Protein AF-A0A9J5Y2V6-F1 (afdb_monomer)

Radius of gyration: 32.66 Å; Cα contacts (8 Å, |Δi|>4): 259; chains: 1; bounding box: 74×50×95 Å

Nearest PDB structures (foldseek):
  5ksd-assembly1_A  TM=7.104E-01  e=1.485E-22  Arabidopsis thaliana
  7nxf-assembly1_A  TM=8.280E-01  e=4.902E-08  Neurospora crassa
  7vh5-assembly1_A  TM=6.675E-01  e=1.912E-07  Saccharomyces cerevisiae S288C
  7vh6-assembly1_A  TM=5.777E-01  e=7.870E-08  Saccharomyces cerevisiae S288C
  7m5v-assembly1_A  TM=6.634E-01  e=4.230E-02  Homo sapiens

InterPro domains:
  IPR004014 Cation-transporting P-type ATPase, N-terminal [PF00690] (19-82)
  IPR004014 Cation-transporting P-type ATPase, N-terminal [SM00831] (16-88)
  IPR023214 HAD superfamily [G3DSA:3.40.50.1000] (230-309)
  IPR023298 P-type ATPase, transmembrane domain superfamily [SSF81665] (15-174)
  IPR023299 P-type ATPase, cytoplasmic domain N [G3DSA:3.40.1110.10] (167-229)
  IPR023299 P-type ATPase, cytoplasmic domain N [SSF81660] (169-235)
  IPR036412 HAD-like superfamily [SSF56784] (221-274)

Secondary structure (DSSP, 8-state):
------HHHHHTT-S--SSS-HHHHHHHTT-BTTB--HHHHHHHHHHH--SS-------HHHHHHHHTTSHHHHHHHHHHHHHHHHHHTTTSPP-HHHHHHHHHHHHHHHHHHHHHHHHHHHHHHHHHHHHSPP-SSS------S---TTSHHHHHHHHHHHS----HHHHHHHHTT--THHHHHHHHHHHHHHHTT-EEEEEEE---TT--SSSPPPPPEEEEEEEE--PPPTTHHHHHHHHHHTT----EEESS-HHHHHHHHHHHT--S-EEEHHHHTTSS--TTTTTS-HHHHHHH-SEEES--TTGGG--

Mean predicted aligned error: 16.71 Å

Organism: Solanum commersonii (NCBI:txid4109)

Structure (mmCIF, N/CA/C/O backbone):
data_AF-A0A9J5Y2V6-F1
#
_entry.id   AF-A0A9J5Y2V6-F1
#
loop_
_atom_site.group_PDB
_atom_site.id
_atom_site.type_symbol
_atom_site.label_atom_id
_atom_site.label_alt_id
_atom_site.label_comp_id
_atom_site.label_asym_id
_atom_site.label_entity_id
_atom_site.label_seq_id
_atom_site.pdbx_PDB_ins_code
_atom_site.Cartn_x
_atom_site.Cartn_y
_atom_site.Cartn_z
_atom_site.occupancy
_atom_site.B_iso_or_equiv
_atom_site.auth_seq_id
_atom_site.auth_comp_id
_atom_site.auth_asym_id
_atom_site.auth_atom_id
_atom_site.pdbx_PDB_model_num
ATOM 1 N N . MET A 1 1 ? 38.854 0.031 36.815 1.00 32.25 1 MET A N 1
ATOM 2 C CA . MET A 1 1 ? 39.341 1.168 36.008 1.00 32.25 1 MET A CA 1
ATOM 3 C C . MET A 1 1 ? 38.874 0.931 34.586 1.00 32.25 1 MET A C 1
ATOM 5 O O . MET A 1 1 ? 39.449 0.087 33.917 1.00 32.25 1 MET A O 1
ATOM 9 N N . ALA A 1 2 ? 37.769 1.560 34.182 1.00 37.28 2 ALA A N 1
ATOM 10 C CA . ALA A 1 2 ? 37.260 1.446 32.820 1.00 37.28 2 ALA A CA 1
ATOM 11 C C . ALA A 1 2 ? 38.164 2.284 31.909 1.00 37.28 2 ALA A C 1
ATOM 13 O O . ALA A 1 2 ? 38.271 3.497 32.088 1.00 37.28 2 ALA A O 1
ATOM 14 N N . SER A 1 3 ? 38.877 1.626 31.001 1.00 45.19 3 SER A N 1
ATOM 15 C CA . SER A 1 3 ? 39.644 2.278 29.944 1.00 45.19 3 SER A CA 1
ATOM 16 C C . SER A 1 3 ? 38.711 3.184 29.145 1.00 45.19 3 SER A C 1
ATOM 18 O O . SER A 1 3 ? 37.704 2.726 28.609 1.00 45.19 3 SER A O 1
ATOM 20 N N . THR A 1 4 ? 39.023 4.475 29.081 1.00 48.88 4 THR A N 1
ATOM 21 C CA . THR A 1 4 ? 38.331 5.442 28.225 1.00 48.88 4 THR A CA 1
ATOM 22 C C . THR A 1 4 ? 38.554 5.067 26.762 1.00 48.88 4 THR A C 1
ATOM 24 O O . THR A 1 4 ? 39.552 5.470 26.171 1.00 48.88 4 THR A O 1
ATOM 27 N N . LEU A 1 5 ? 37.640 4.275 26.203 1.00 59.12 5 LEU A N 1
ATOM 28 C CA . LEU A 1 5 ? 37.637 3.858 24.800 1.00 59.12 5 LEU A CA 1
ATOM 29 C C . LEU A 1 5 ? 37.492 5.078 23.874 1.00 59.12 5 LEU A C 1
ATOM 31 O O . LEU A 1 5 ? 36.827 6.078 24.213 1.00 59.12 5 LEU A O 1
ATOM 35 N N . SER A 1 6 ? 38.171 5.028 22.729 1.00 64.81 6 SER A N 1
ATOM 36 C CA . SER A 1 6 ? 38.164 6.095 21.731 1.00 64.81 6 SER A CA 1
ATOM 37 C C . SER A 1 6 ? 37.030 5.876 20.720 1.00 64.81 6 SER A C 1
ATOM 39 O O . SER A 1 6 ? 36.585 4.755 20.492 1.00 64.81 6 SER A O 1
ATOM 41 N N . LEU A 1 7 ? 36.531 6.955 20.106 1.00 64.19 7 LEU A N 1
ATOM 42 C CA . LEU A 1 7 ? 35.497 6.858 19.062 1.00 64.19 7 LEU A CA 1
ATOM 43 C C . LEU A 1 7 ? 36.017 6.142 17.797 1.00 64.19 7 LEU A C 1
ATOM 45 O O . LEU A 1 7 ? 35.228 5.662 16.990 1.00 64.19 7 LEU A O 1
ATOM 49 N N . GLU A 1 8 ? 37.336 6.039 17.646 1.00 62.91 8 GLU A N 1
ATOM 50 C CA . GLU A 1 8 ? 38.013 5.330 16.557 1.00 62.91 8 GLU A CA 1
ATOM 51 C C . GLU A 1 8 ? 37.951 3.805 16.745 1.00 62.91 8 GLU A C 1
ATOM 53 O O . GLU A 1 8 ? 37.800 3.077 15.765 1.00 62.91 8 GLU A O 1
ATOM 58 N N . ASP A 1 9 ? 37.954 3.320 17.992 1.00 63.94 9 ASP A N 1
ATOM 59 C CA . ASP A 1 9 ? 37.790 1.892 18.310 1.00 63.94 9 ASP A CA 1
ATOM 60 C C . ASP A 1 9 ? 36.373 1.396 17.962 1.00 63.94 9 ASP A C 1
ATOM 62 O O . ASP A 1 9 ? 36.195 0.271 17.495 1.00 63.94 9 ASP A O 1
ATOM 66 N N . ILE A 1 10 ? 35.367 2.271 18.109 1.00 62.56 10 ILE A N 1
ATOM 67 C CA . ILE A 1 10 ? 33.969 2.005 17.724 1.00 62.56 10 ILE A CA 1
ATOM 68 C C . ILE A 1 10 ? 33.825 1.918 16.198 1.00 62.56 10 ILE A C 1
ATOM 70 O O . ILE A 1 10 ? 33.088 1.073 15.696 1.00 62.56 10 ILE A O 1
ATOM 74 N N . LYS A 1 11 ? 34.547 2.757 15.442 1.00 59.56 11 LYS A N 1
ATOM 75 C CA . LYS A 1 11 ? 34.533 2.730 13.969 1.00 59.56 11 LYS A CA 1
ATOM 76 C C . LYS A 1 11 ? 35.070 1.414 13.400 1.00 59.56 11 LYS A C 1
ATOM 78 O O . LYS A 1 11 ? 34.621 0.989 12.343 1.00 59.56 11 LYS A O 1
ATOM 83 N N . ASN A 1 12 ? 36.011 0.778 14.092 1.00 62.75 12 ASN A N 1
ATOM 84 C CA . ASN A 1 12 ? 36.618 -0.482 13.666 1.00 62.75 12 ASN A CA 1
ATOM 85 C C . ASN A 1 12 ? 35.817 -1.724 14.108 1.00 62.75 12 ASN A C 1
ATOM 87 O O . ASN A 1 12 ? 36.370 -2.822 14.104 1.00 62.75 12 ASN A O 1
ATOM 91 N N . GLU A 1 13 ? 34.550 -1.550 14.512 1.00 59.91 13 GLU A N 1
ATOM 92 C CA . GLU A 1 13 ? 33.606 -2.621 14.883 1.00 59.91 13 GLU A CA 1
ATOM 93 C C . GLU A 1 13 ? 34.116 -3.572 15.985 1.00 59.91 13 GLU A C 1
ATOM 95 O O . GLU A 1 13 ? 33.637 -4.692 16.135 1.00 59.91 13 GLU A O 1
ATOM 100 N N . GLN A 1 14 ? 35.075 -3.138 16.811 1.00 59.44 14 GLN A N 1
ATOM 101 C CA . GLN A 1 14 ? 35.633 -3.968 17.888 1.00 59.44 14 GLN A CA 1
ATOM 102 C C . GLN A 1 14 ? 34.696 -4.115 19.101 1.00 59.44 14 GLN A C 1
ATOM 104 O O . GLN A 1 14 ? 35.052 -4.778 20.075 1.00 59.44 14 GLN A O 1
ATOM 109 N N . ILE A 1 15 ? 33.515 -3.491 19.064 1.00 61.34 15 ILE A N 1
ATOM 110 C CA . ILE A 1 15 ? 32.565 -3.430 20.174 1.00 61.34 15 ILE A CA 1
ATOM 111 C C . ILE A 1 15 ? 31.187 -3.862 19.680 1.00 61.34 15 ILE A C 1
ATOM 113 O O . ILE A 1 15 ? 30.611 -3.238 18.791 1.00 61.34 15 ILE A O 1
ATOM 117 N N . ASP A 1 16 ? 30.649 -4.903 20.312 1.00 63.69 16 ASP A N 1
ATOM 118 C CA . ASP A 1 16 ? 29.272 -5.342 20.118 1.00 63.69 16 ASP A CA 1
ATOM 119 C C . ASP A 1 16 ? 28.322 -4.469 20.957 1.00 63.69 16 ASP A C 1
ATOM 121 O O . ASP A 1 16 ? 28.185 -4.644 22.169 1.00 63.69 16 ASP A O 1
ATOM 125 N N . LEU A 1 17 ? 27.694 -3.492 20.301 1.00 64.19 17 LEU A N 1
ATOM 126 C CA . LEU A 1 17 ? 26.704 -2.594 20.903 1.00 64.19 17 LEU A CA 1
ATOM 127 C C . LEU A 1 17 ? 25.296 -3.217 20.965 1.00 64.19 17 LEU A C 1
ATOM 129 O O . LEU A 1 17 ? 24.394 -2.609 21.540 1.00 64.19 17 LEU A O 1
ATOM 133 N N . GLU A 1 18 ? 25.085 -4.395 20.369 1.00 61.88 18 GLU A N 1
ATOM 134 C CA . GLU A 1 18 ? 23.763 -5.014 20.197 1.00 61.88 18 GLU A CA 1
ATOM 135 C C . GLU A 1 18 ? 23.243 -5.652 21.493 1.00 61.88 18 GLU A C 1
ATOM 137 O O . GLU A 1 18 ? 22.038 -5.671 21.746 1.00 61.88 18 GLU A O 1
ATOM 142 N N . ASN A 1 19 ? 24.152 -6.142 22.338 1.00 67.81 19 ASN A N 1
ATOM 143 C CA . ASN A 1 19 ? 23.820 -6.955 23.511 1.00 67.81 19 ASN A CA 1
ATOM 144 C C . ASN A 1 19 ? 24.065 -6.253 24.860 1.00 67.81 19 ASN A C 1
ATOM 146 O O . ASN A 1 19 ? 23.991 -6.898 25.908 1.00 67.81 19 ASN A O 1
ATOM 150 N N . ILE A 1 20 ? 24.351 -4.947 24.857 1.00 72.94 20 ILE A N 1
ATOM 151 C CA . ILE A 1 20 ? 24.620 -4.167 26.075 1.00 72.94 20 ILE A CA 1
ATOM 152 C C . ILE A 1 20 ? 23.408 -3.314 26.493 1.00 72.94 20 ILE A C 1
ATOM 154 O O . ILE A 1 20 ? 22.651 -2.842 25.641 1.00 72.94 20 ILE A O 1
ATOM 158 N N . PRO A 1 21 ? 23.191 -3.093 27.803 1.00 73.06 21 PRO A N 1
ATOM 159 C CA . PRO A 1 21 ? 22.104 -2.246 28.285 1.00 73.06 21 PRO A CA 1
ATOM 160 C C . PRO A 1 21 ? 22.267 -0.796 27.807 1.00 73.06 21 PRO A C 1
ATOM 162 O O . PRO A 1 21 ? 23.377 -0.277 27.680 1.00 73.06 21 PRO A O 1
ATOM 165 N N . VAL A 1 22 ? 21.139 -0.121 27.570 1.00 69.31 22 VAL A N 1
ATOM 166 C CA . VAL A 1 22 ? 21.072 1.219 26.956 1.00 69.31 22 VAL A CA 1
ATOM 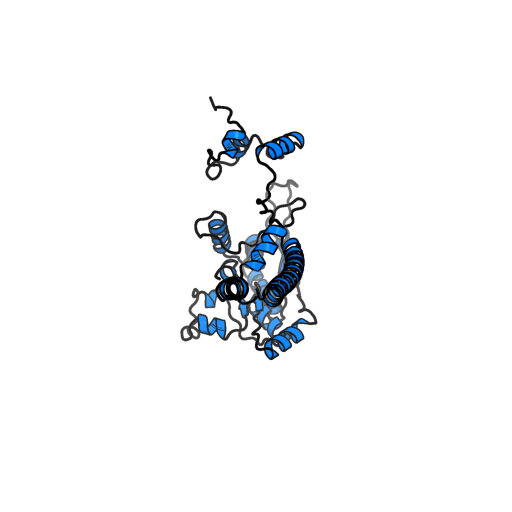167 C C . VAL A 1 22 ? 21.912 2.250 27.724 1.00 69.31 22 VAL A C 1
ATOM 169 O O . VAL A 1 22 ? 22.560 3.110 27.127 1.00 69.31 22 VAL A O 1
ATOM 172 N N . GLU A 1 23 ? 21.961 2.152 29.049 1.00 72.12 23 GLU A N 1
ATOM 173 C CA . GLU A 1 23 ? 22.792 2.999 29.906 1.00 72.12 23 GLU A CA 1
ATOM 174 C C . GLU A 1 23 ? 24.296 2.859 29.613 1.00 72.12 23 GLU A C 1
ATOM 176 O O . GLU A 1 23 ? 25.020 3.856 29.647 1.00 72.12 23 GLU A O 1
ATOM 181 N N . GLU A 1 24 ? 24.770 1.654 29.289 1.00 70.06 24 GLU A N 1
ATOM 182 C CA . GLU A 1 24 ? 26.164 1.405 28.904 1.00 70.06 24 GLU A CA 1
ATOM 183 C C . GLU A 1 24 ? 26.447 1.888 27.480 1.00 70.06 24 GLU A C 1
ATOM 185 O O . GLU A 1 24 ? 27.518 2.446 27.230 1.00 70.06 24 GLU A O 1
ATOM 190 N N . VAL A 1 25 ? 25.468 1.788 26.572 1.00 68.50 25 VAL A N 1
ATOM 191 C CA . VAL A 1 25 ? 25.549 2.374 25.222 1.00 68.50 25 VAL A CA 1
ATOM 192 C C . VAL A 1 25 ? 25.792 3.882 25.308 1.00 68.50 25 VAL A C 1
ATOM 194 O O . VAL A 1 25 ? 26.688 4.400 24.642 1.00 68.50 25 VAL A O 1
ATOM 197 N N . PHE A 1 26 ? 25.054 4.593 26.170 1.00 67.88 26 PHE A N 1
ATOM 198 C CA . PHE A 1 26 ? 25.240 6.034 26.383 1.00 67.88 26 PHE A CA 1
ATOM 199 C C . PHE A 1 26 ? 26.649 6.376 26.891 1.00 67.88 26 PHE A C 1
ATOM 201 O O . PHE A 1 26 ? 27.247 7.367 26.458 1.00 67.88 26 PHE A O 1
ATOM 208 N N . GLN A 1 27 ? 27.214 5.542 27.769 1.00 71.38 27 GLN A N 1
ATOM 209 C CA . GLN A 1 27 ? 28.575 5.729 28.278 1.00 71.38 27 GLN A CA 1
ATOM 210 C C . GLN A 1 27 ? 29.637 5.471 27.202 1.00 71.38 27 GLN A C 1
ATOM 212 O O . GLN A 1 27 ? 30.568 6.268 27.061 1.00 71.38 27 GLN A O 1
ATOM 217 N N . GLN A 1 28 ? 29.491 4.402 26.417 1.00 68.38 28 GLN A N 1
ATOM 218 C CA . GLN A 1 28 ? 30.438 4.038 25.359 1.00 68.38 28 GLN A CA 1
ATOM 219 C C . GLN A 1 28 ? 30.391 5.022 24.181 1.00 68.38 28 GLN A C 1
ATOM 221 O O . GLN A 1 28 ? 31.433 5.493 23.723 1.00 68.38 28 GLN A O 1
ATOM 226 N N . LEU A 1 29 ? 29.190 5.421 23.749 1.00 67.69 29 LEU A N 1
ATOM 227 C CA . LEU A 1 29 ? 28.977 6.422 22.698 1.00 67.69 29 LEU A CA 1
ATOM 228 C C . LEU A 1 29 ? 29.161 7.866 23.187 1.00 67.69 29 LEU A C 1
ATOM 230 O O . LEU A 1 29 ? 29.005 8.801 22.392 1.00 67.69 29 LEU A O 1
ATOM 234 N N . LYS A 1 30 ? 29.478 8.070 24.474 1.00 69.00 30 LYS A N 1
ATOM 235 C CA . LYS A 1 30 ? 29.653 9.383 25.116 1.00 69.00 30 LYS A CA 1
ATOM 236 C C . LYS A 1 30 ? 28.510 10.343 24.760 1.00 69.00 30 LYS A C 1
ATOM 238 O O . LYS A 1 30 ? 28.756 11.473 24.338 1.00 69.00 30 LYS A O 1
ATOM 243 N N . CYS A 1 31 ? 27.269 9.871 24.835 1.00 67.56 31 CYS A N 1
ATOM 244 C CA . CYS A 1 31 ? 26.073 10.664 24.553 1.00 67.56 31 CYS A CA 1
ATOM 245 C C . CYS A 1 31 ? 25.159 10.733 25.781 1.00 67.56 31 CYS A C 1
ATOM 247 O O . CYS A 1 31 ? 25.198 9.870 26.656 1.00 67.56 31 CYS A O 1
ATOM 249 N N . SER A 1 32 ? 24.358 11.793 25.872 1.00 71.06 32 SER A N 1
ATOM 250 C CA . SER A 1 32 ? 23.326 11.943 26.900 1.00 71.06 32 SER A CA 1
ATOM 251 C C . SER A 1 32 ? 21.944 11.624 26.325 1.00 71.06 32 SER A C 1
ATOM 253 O O . SER A 1 32 ? 21.761 11.570 25.107 1.00 71.06 32 SER A O 1
ATOM 255 N N . LYS A 1 33 ? 20.950 11.456 27.208 1.00 65.88 33 LYS A N 1
ATOM 256 C CA . LYS A 1 33 ? 19.544 11.244 26.818 1.00 65.88 33 LYS A CA 1
ATOM 257 C C . LYS A 1 33 ? 18.955 12.422 26.023 1.00 65.88 33 LYS A C 1
ATOM 259 O O . LYS A 1 33 ? 18.041 12.213 25.238 1.00 65.88 33 LYS A O 1
ATOM 264 N N . ASP A 1 34 ? 19.521 13.621 26.172 1.00 69.31 34 ASP A N 1
ATOM 265 C CA . ASP A 1 34 ? 19.115 14.838 25.450 1.00 69.31 34 ASP A CA 1
ATOM 266 C C . ASP A 1 34 ? 19.786 14.985 24.068 1.00 69.31 34 ASP A C 1
ATOM 268 O O . ASP A 1 34 ? 19.551 15.962 23.355 1.00 69.31 34 ASP A O 1
ATOM 272 N N . GLY A 1 35 ? 20.622 14.018 23.671 1.00 69.06 35 GLY A N 1
ATOM 273 C CA . GLY A 1 35 ? 21.290 13.986 22.372 1.00 69.06 35 GLY A CA 1
ATOM 274 C C . GLY A 1 35 ? 22.680 14.632 22.354 1.00 69.06 35 GLY A C 1
ATOM 275 O O . GLY A 1 35 ? 23.315 14.869 23.380 1.00 69.06 35 GLY A O 1
ATOM 276 N N . LEU A 1 36 ? 23.202 14.863 21.146 1.00 72.25 36 LEU A N 1
ATOM 277 C CA . LEU A 1 36 ? 24.541 15.414 20.928 1.00 72.25 36 LEU A CA 1
ATOM 278 C C . LEU A 1 36 ? 24.500 16.930 20.749 1.00 72.25 36 LEU A C 1
ATOM 280 O O . LEU A 1 36 ? 23.598 17.477 20.118 1.00 72.25 36 LEU A O 1
ATOM 284 N N . SER A 1 37 ? 25.537 17.613 21.234 1.00 78.12 37 SER A N 1
ATOM 285 C CA . SER A 1 37 ? 25.751 19.017 20.883 1.00 78.12 37 SER A CA 1
ATOM 286 C C . SER A 1 37 ? 26.136 19.157 19.405 1.00 78.12 37 SER A C 1
ATOM 288 O O . SER A 1 37 ? 26.763 18.267 18.832 1.00 78.12 37 SER A O 1
ATOM 290 N N . SER A 1 38 ? 25.819 20.303 18.796 1.00 73.56 38 SER A N 1
ATOM 291 C CA . SER A 1 38 ? 26.154 20.588 17.388 1.00 73.56 38 SER A CA 1
ATOM 292 C C . SER A 1 38 ? 27.657 20.429 17.088 1.00 73.56 38 SER A C 1
ATOM 294 O O . SER A 1 38 ? 28.040 19.842 16.079 1.00 73.56 38 SER A O 1
ATOM 296 N N . ALA A 1 39 ? 28.522 20.857 18.016 1.00 75.12 39 ALA A N 1
ATOM 297 C CA . ALA A 1 39 ? 29.974 20.729 17.877 1.00 75.12 39 ALA A CA 1
ATOM 298 C C . ALA A 1 39 ? 30.461 19.268 17.937 1.00 75.12 39 ALA A C 1
ATOM 300 O O . ALA A 1 39 ? 31.389 18.895 17.223 1.00 75.12 39 ALA A O 1
ATOM 301 N N . GLU A 1 40 ? 29.836 18.439 18.774 1.00 70.50 40 GLU A N 1
ATOM 302 C CA . GLU A 1 40 ? 30.150 17.011 18.884 1.00 70.50 40 GLU A CA 1
ATOM 303 C C . GLU A 1 40 ? 29.622 16.227 17.675 1.00 70.50 40 GLU A C 1
ATOM 305 O O . GLU A 1 40 ? 30.308 15.352 17.152 1.00 70.50 40 GLU A O 1
ATOM 310 N N . GLY A 1 41 ? 28.437 16.593 17.175 1.00 69.56 41 GLY A N 1
ATOM 311 C CA . GLY A 1 41 ? 27.887 16.052 15.935 1.00 69.56 41 GLY A CA 1
ATOM 312 C C . GLY A 1 41 ? 28.826 16.274 14.748 1.00 69.56 41 GLY A C 1
ATOM 313 O O . GLY A 1 41 ? 29.119 15.328 14.022 1.00 69.56 41 GLY A O 1
ATOM 314 N N . GLN A 1 42 ? 29.376 17.484 14.601 1.00 72.44 42 GLN A N 1
ATOM 315 C CA . GLN A 1 42 ? 30.310 17.801 13.516 1.00 72.44 42 GLN A CA 1
ATOM 316 C C . GLN A 1 42 ? 31.595 16.959 13.589 1.00 72.44 42 GLN A C 1
ATOM 318 O O . GLN A 1 42 ? 32.016 16.395 12.581 1.00 72.44 42 GLN A O 1
ATOM 323 N N . LYS A 1 43 ? 32.169 16.797 14.790 1.00 74.00 43 LYS A N 1
ATOM 324 C CA . LYS A 1 43 ? 33.352 15.945 15.005 1.00 74.00 43 LYS A CA 1
ATOM 325 C C . LYS A 1 43 ? 33.090 14.483 14.649 1.00 74.00 43 LYS A C 1
ATOM 327 O O . LYS A 1 43 ? 33.950 13.818 14.081 1.00 74.00 43 LYS A O 1
ATOM 332 N N . ARG A 1 44 ? 31.899 13.965 14.956 1.00 72.00 44 ARG A N 1
ATOM 333 C CA . ARG A 1 44 ? 31.536 12.581 14.613 1.00 72.00 44 ARG A CA 1
ATOM 334 C C . ARG A 1 44 ? 31.341 12.392 13.116 1.00 72.00 44 ARG A C 1
ATOM 336 O O . ARG A 1 44 ? 31.746 11.359 12.598 1.00 72.00 44 ARG A O 1
ATOM 343 N N . VAL A 1 45 ? 30.795 13.384 12.416 1.00 71.94 45 VAL A N 1
ATOM 344 C CA . VAL A 1 45 ? 30.695 13.345 10.948 1.00 71.94 45 VAL A CA 1
ATOM 345 C C . VAL A 1 45 ? 32.082 13.290 10.301 1.00 71.94 45 VAL A C 1
ATOM 347 O O . VAL A 1 45 ? 32.252 12.585 9.311 1.00 71.94 45 VAL A O 1
ATOM 350 N N . GLU A 1 46 ? 33.089 13.959 10.870 1.00 71.75 46 GLU A N 1
ATOM 351 C CA . GLU A 1 46 ? 34.477 13.869 10.388 1.00 71.75 46 GLU A CA 1
ATOM 352 C C . GLU A 1 46 ? 35.096 12.474 10.606 1.00 71.75 46 GLU A C 1
ATOM 354 O O . GLU A 1 46 ? 35.819 11.984 9.740 1.00 71.75 46 GLU A O 1
ATOM 359 N N . ILE A 1 47 ? 34.790 11.808 11.727 1.00 67.31 47 ILE A N 1
ATOM 360 C CA . ILE A 1 47 ? 35.354 10.490 12.079 1.00 67.31 47 ILE A CA 1
ATOM 361 C C . ILE A 1 47 ? 34.652 9.348 11.328 1.00 67.31 47 ILE A C 1
ATOM 363 O O . ILE A 1 47 ? 35.311 8.492 10.729 1.00 67.31 47 ILE A O 1
ATOM 367 N N . PHE A 1 48 ? 33.320 9.314 11.372 1.00 65.38 48 PHE A N 1
ATOM 368 C CA . PHE A 1 48 ? 32.503 8.214 10.849 1.00 65.38 48 PHE A CA 1
ATOM 369 C C . PHE A 1 48 ? 32.077 8.423 9.393 1.00 65.38 48 PHE A C 1
ATOM 371 O O . PHE A 1 48 ? 31.733 7.459 8.716 1.00 65.38 48 PHE A O 1
ATOM 378 N N . GLY A 1 49 ? 32.153 9.656 8.892 1.00 65.81 49 GLY A N 1
ATOM 379 C CA . GLY A 1 49 ? 31.621 10.020 7.586 1.00 65.81 49 GLY A CA 1
ATOM 380 C C . GLY A 1 49 ? 30.105 10.255 7.610 1.00 65.81 49 GLY A C 1
ATOM 381 O O . GLY A 1 49 ? 29.434 10.041 8.624 1.00 65.81 49 GLY A O 1
ATOM 382 N N . PRO A 1 50 ? 29.533 10.749 6.500 1.00 69.19 50 PRO A N 1
ATOM 383 C CA . PRO A 1 50 ? 28.091 10.903 6.371 1.00 69.19 50 PRO A CA 1
ATOM 384 C C . PRO A 1 50 ? 27.408 9.530 6.351 1.00 69.19 50 PRO A C 1
ATOM 386 O O . PRO A 1 50 ? 27.886 8.609 5.696 1.00 69.19 50 PRO A O 1
ATOM 389 N N . ASN A 1 51 ? 26.245 9.414 7.001 1.00 63.41 51 ASN A N 1
ATOM 390 C CA . ASN A 1 51 ? 25.414 8.206 6.964 1.00 63.41 51 ASN A CA 1
ATOM 391 C C . ASN A 1 51 ? 24.697 8.082 5.606 1.00 63.41 51 ASN A C 1
ATOM 393 O O . ASN A 1 51 ? 23.487 8.285 5.490 1.00 63.41 51 ASN A O 1
ATOM 397 N N . LYS A 1 52 ? 25.479 7.853 4.551 1.00 61.09 52 LYS A N 1
ATOM 398 C CA . LYS A 1 52 ? 25.018 7.650 3.181 1.00 61.09 52 LYS A CA 1
ATOM 399 C C . LYS A 1 52 ? 25.792 6.479 2.592 1.00 61.09 52 LYS A C 1
ATOM 401 O O . LYS A 1 52 ? 27.014 6.436 2.691 1.00 61.09 52 LYS A O 1
ATOM 406 N N . LEU A 1 53 ? 25.075 5.558 1.953 1.00 56.38 53 LEU A N 1
ATOM 407 C CA . LEU A 1 53 ? 25.693 4.481 1.186 1.00 56.38 53 LEU A CA 1
ATOM 408 C C . LEU A 1 53 ? 26.591 5.077 0.096 1.00 56.38 53 LEU A C 1
ATOM 410 O O . LEU A 1 53 ? 26.218 6.056 -0.557 1.00 56.38 53 LEU A O 1
ATOM 414 N N . GLU A 1 54 ? 27.772 4.492 -0.090 1.00 54.09 54 GLU A N 1
ATOM 415 C CA . GLU A 1 54 ? 28.696 4.915 -1.137 1.00 54.09 54 GLU A CA 1
ATOM 416 C C . GLU A 1 54 ? 28.039 4.748 -2.513 1.00 54.09 54 GLU A C 1
ATOM 418 O O . GLU A 1 54 ? 27.810 3.641 -3.001 1.00 54.09 54 GLU A O 1
ATOM 423 N N . GLU A 1 55 ? 27.722 5.868 -3.159 1.00 57.81 55 GLU A N 1
ATOM 424 C CA . GLU A 1 55 ? 27.271 5.869 -4.545 1.00 57.81 55 GLU A CA 1
ATOM 425 C C . GLU A 1 55 ? 28.484 5.623 -5.444 1.00 57.81 55 GLU A C 1
ATOM 427 O O . GLU A 1 55 ? 29.397 6.453 -5.522 1.00 57.81 55 GLU A O 1
ATOM 432 N N . LYS A 1 56 ? 28.496 4.486 -6.151 1.00 57.31 56 LYS A N 1
ATOM 433 C CA . LYS A 1 56 ? 29.471 4.247 -7.217 1.00 57.31 56 LYS A CA 1
ATOM 434 C C . LYS A 1 56 ? 29.282 5.325 -8.283 1.00 57.31 56 LYS A C 1
ATOM 436 O O . LYS A 1 56 ? 28.269 5.369 -8.976 1.00 57.31 56 LYS A O 1
ATOM 441 N N . LYS A 1 57 ? 30.248 6.237 -8.385 1.00 59.28 57 LYS A N 1
ATOM 442 C CA . LYS A 1 57 ? 30.273 7.237 -9.452 1.00 59.28 57 LYS A CA 1
ATOM 443 C C . LYS A 1 57 ? 30.675 6.549 -10.746 1.00 59.28 57 LYS A C 1
ATOM 445 O O . LYS A 1 57 ? 31.859 6.331 -10.994 1.00 59.28 57 LYS A O 1
ATOM 450 N N . ASP A 1 58 ? 29.690 6.239 -11.574 1.00 65.75 58 ASP A N 1
ATOM 451 C CA . ASP A 1 58 ? 29.956 5.717 -12.905 1.00 65.75 58 ASP A CA 1
ATOM 452 C C . ASP A 1 58 ? 30.439 6.841 -13.826 1.00 65.75 58 ASP A C 1
ATOM 454 O O . ASP A 1 58 ? 29.788 7.873 -14.020 1.00 65.75 58 ASP A O 1
ATOM 458 N N . ASN A 1 59 ? 31.611 6.640 -14.423 1.00 75.62 59 ASN A N 1
ATOM 459 C CA . ASN A 1 59 ? 32.152 7.563 -15.409 1.00 75.62 59 ASN A CA 1
ATOM 460 C C . ASN A 1 59 ? 31.385 7.413 -16.729 1.00 75.62 59 ASN A C 1
ATOM 462 O O . ASN A 1 59 ? 31.397 6.349 -17.347 1.00 75.62 59 ASN A O 1
ATOM 466 N N . LYS A 1 60 ? 30.775 8.504 -17.209 1.00 74.31 60 LYS A N 1
ATOM 467 C CA . LYS A 1 60 ? 29.947 8.515 -18.433 1.00 74.31 60 LYS A CA 1
ATOM 468 C C . LYS A 1 60 ? 30.674 7.985 -19.674 1.00 74.31 60 LYS A C 1
ATOM 470 O O . LYS A 1 60 ? 30.064 7.301 -20.485 1.00 74.31 60 LYS A O 1
ATOM 475 N N . LEU A 1 61 ? 31.974 8.258 -19.800 1.00 74.81 61 LEU A N 1
ATOM 476 C CA . LEU A 1 61 ? 32.795 7.746 -20.901 1.00 74.81 61 LEU A CA 1
ATOM 477 C C . LEU A 1 61 ? 33.006 6.228 -20.797 1.00 74.81 61 LEU A C 1
ATOM 479 O O . LEU A 1 61 ? 32.911 5.528 -21.793 1.00 74.81 61 LEU A O 1
ATOM 483 N N . LEU A 1 62 ? 33.231 5.705 -19.589 1.00 72.19 62 LEU A N 1
ATOM 484 C CA . LEU A 1 62 ? 33.393 4.265 -19.379 1.00 72.19 62 LEU A CA 1
ATOM 485 C C . LEU A 1 62 ? 32.088 3.519 -19.682 1.00 72.19 62 LEU A C 1
ATOM 487 O O . LEU A 1 62 ? 32.107 2.452 -20.286 1.00 72.19 62 LEU A O 1
ATOM 491 N N . LYS A 1 63 ? 30.955 4.136 -19.331 1.00 73.06 63 LYS A N 1
ATOM 492 C CA . LYS A 1 63 ? 29.625 3.656 -19.699 1.00 73.06 63 LYS A CA 1
ATOM 493 C C . LYS A 1 63 ? 29.436 3.652 -21.220 1.00 73.06 63 LYS A C 1
ATOM 495 O O . LYS A 1 63 ? 29.006 2.641 -21.757 1.00 73.06 63 LYS A O 1
ATOM 500 N N . PHE A 1 64 ? 29.843 4.727 -21.911 1.00 74.31 64 PHE A N 1
ATOM 501 C CA . PHE A 1 64 ? 29.853 4.816 -23.380 1.00 74.31 64 PHE A CA 1
ATOM 502 C C . PHE A 1 64 ? 30.659 3.682 -24.036 1.00 74.31 64 PHE A C 1
ATOM 504 O O . PHE A 1 64 ? 30.143 2.992 -24.910 1.00 74.31 64 PHE A O 1
ATOM 511 N N . LEU A 1 65 ? 31.892 3.439 -23.579 1.00 72.12 65 LEU A N 1
ATOM 512 C CA . LEU A 1 65 ? 32.714 2.328 -24.076 1.00 72.12 65 LEU A CA 1
ATOM 513 C C . LEU A 1 65 ? 32.123 0.951 -23.730 1.00 72.12 65 LEU A C 1
ATOM 515 O O . LEU A 1 65 ? 32.274 0.013 -24.507 1.00 72.12 65 LEU A O 1
ATOM 519 N N . GLY A 1 66 ? 31.400 0.829 -22.614 1.00 72.19 66 GLY A N 1
ATOM 520 C CA . GLY A 1 66 ? 30.657 -0.383 -22.265 1.00 72.19 66 GLY A CA 1
ATOM 521 C C . GLY A 1 66 ? 29.574 -0.753 -23.286 1.00 72.19 66 GLY A C 1
ATOM 522 O O . GLY A 1 66 ? 29.367 -1.936 -23.545 1.00 72.19 66 GLY A O 1
ATOM 523 N N . PHE A 1 67 ? 28.939 0.228 -23.941 1.00 68.62 67 PHE A N 1
ATOM 524 C CA . PHE A 1 67 ? 27.944 -0.031 -24.998 1.00 68.62 67 PHE A CA 1
ATOM 525 C C . PHE A 1 67 ? 28.536 -0.612 -26.277 1.00 68.62 67 PHE A C 1
ATOM 527 O O . PHE A 1 67 ? 27.849 -1.342 -26.998 1.00 68.62 67 PHE A O 1
ATOM 534 N N . MET A 1 68 ? 29.809 -0.320 -26.552 1.00 66.88 68 MET A N 1
ATOM 535 C CA . MET A 1 68 ? 30.528 -0.926 -27.674 1.00 66.88 68 MET A CA 1
ATOM 536 C C . MET A 1 68 ? 30.773 -2.423 -27.443 1.00 66.88 68 MET A C 1
ATOM 538 O O . MET A 1 68 ? 31.008 -3.163 -28.389 1.00 66.88 68 MET A O 1
ATOM 542 N N . TRP A 1 69 ? 30.635 -2.892 -26.201 1.00 70.19 69 TRP A N 1
ATOM 543 C CA . TRP A 1 69 ? 30.950 -4.253 -25.783 1.00 70.19 69 TRP A CA 1
ATOM 544 C C . TRP A 1 69 ? 29.741 -5.201 -25.758 1.00 70.19 69 TRP A C 1
ATOM 546 O O . TRP A 1 69 ? 29.715 -6.170 -24.999 1.00 70.19 69 TRP A O 1
ATOM 556 N N . ASN A 1 70 ? 28.714 -4.942 -26.571 1.00 77.00 70 ASN A N 1
ATOM 557 C CA . ASN A 1 70 ? 27.588 -5.866 -26.701 1.00 77.00 70 ASN A CA 1
ATOM 558 C C . ASN A 1 70 ? 27.920 -7.007 -27.704 1.00 77.00 70 ASN A C 1
ATOM 560 O O . ASN A 1 70 ? 28.681 -6.783 -28.651 1.00 77.00 70 ASN A O 1
ATOM 564 N N . PRO A 1 71 ? 27.364 -8.228 -27.545 1.00 79.56 71 PRO A N 1
ATOM 565 C CA . PRO A 1 71 ? 27.689 -9.366 -28.417 1.00 79.56 71 PRO A CA 1
ATOM 566 C C . PRO A 1 71 ? 27.424 -9.133 -29.913 1.00 79.56 71 PRO A C 1
ATOM 568 O O . PRO A 1 71 ? 28.055 -9.768 -30.753 1.00 79.56 71 PRO A O 1
ATOM 571 N N . LEU A 1 72 ? 26.515 -8.217 -30.263 1.00 76.56 72 LEU A N 1
ATOM 572 C CA . LEU A 1 72 ? 26.220 -7.854 -31.650 1.00 76.56 72 LEU A CA 1
ATOM 573 C C . LEU A 1 72 ? 27.292 -6.912 -32.234 1.00 76.56 72 LEU A C 1
ATOM 575 O O . LEU A 1 72 ? 27.716 -7.091 -33.374 1.00 76.56 72 LEU A O 1
ATOM 579 N N . SER A 1 73 ? 27.784 -5.957 -31.443 1.00 78.06 73 SER A N 1
ATOM 580 C CA . SER A 1 73 ? 28.898 -5.065 -31.776 1.00 78.06 73 SER A CA 1
ATOM 581 C C . SER A 1 73 ? 30.189 -5.855 -31.973 1.00 78.06 73 SER A C 1
ATOM 583 O O . SER A 1 73 ? 30.926 -5.562 -32.907 1.00 78.06 73 SER A O 1
ATOM 585 N N . TRP A 1 74 ? 30.408 -6.923 -31.199 1.00 82.50 74 TRP A N 1
ATOM 586 C CA . TRP A 1 74 ? 31.534 -7.847 -31.390 1.00 82.50 74 TRP A CA 1
ATOM 587 C C . TRP A 1 74 ? 31.548 -8.489 -32.784 1.00 82.50 74 TRP A C 1
ATOM 589 O O . TRP A 1 74 ? 32.600 -8.590 -33.412 1.00 82.50 74 TRP A O 1
ATOM 599 N N . VAL A 1 75 ? 30.385 -8.900 -33.302 1.00 82.69 75 VAL A N 1
ATOM 600 C CA . VAL A 1 75 ? 30.274 -9.473 -34.657 1.00 82.69 75 VAL A CA 1
ATOM 601 C C . VAL A 1 75 ? 30.639 -8.433 -35.720 1.00 82.69 75 VAL A C 1
ATOM 603 O O . VAL A 1 75 ? 31.360 -8.741 -36.669 1.00 82.69 75 VAL A O 1
ATOM 606 N N . MET A 1 76 ? 30.187 -7.192 -35.540 1.00 79.25 76 MET A N 1
ATOM 607 C CA . MET A 1 76 ? 30.463 -6.082 -36.456 1.00 79.25 76 MET A CA 1
ATOM 608 C C . MET A 1 76 ? 31.929 -5.627 -36.407 1.00 79.25 76 MET A C 1
ATOM 610 O O . MET A 1 76 ? 32.510 -5.297 -37.439 1.00 79.25 76 MET A O 1
ATOM 614 N N . GLU A 1 77 ? 32.555 -5.654 -35.235 1.00 79.62 77 GLU A N 1
ATOM 615 C CA . GLU A 1 77 ? 33.966 -5.309 -35.052 1.00 79.62 77 GLU A CA 1
ATOM 616 C C . GLU A 1 77 ? 34.890 -6.396 -35.623 1.00 79.62 77 GLU A C 1
ATOM 618 O O . GLU A 1 77 ? 35.851 -6.085 -36.328 1.00 79.62 77 GLU A O 1
ATOM 623 N N . CYS A 1 78 ? 34.528 -7.674 -35.466 1.00 83.31 78 CYS A N 1
ATOM 624 C CA . CYS A 1 78 ? 35.165 -8.778 -36.186 1.00 83.31 78 CYS A CA 1
ATOM 625 C C . CYS A 1 78 ? 35.050 -8.612 -37.709 1.00 83.31 78 CYS A C 1
ATOM 627 O O . CYS A 1 78 ? 36.037 -8.824 -38.412 1.00 83.31 78 CYS A O 1
ATOM 629 N N . ALA A 1 79 ? 33.891 -8.191 -38.229 1.00 80.50 79 ALA A N 1
ATOM 630 C CA . ALA A 1 79 ? 33.711 -7.923 -39.658 1.00 80.50 79 ALA A CA 1
ATOM 631 C C . ALA A 1 79 ? 34.593 -6.757 -40.148 1.00 80.50 79 ALA A C 1
ATOM 633 O O . ALA A 1 79 ? 35.213 -6.863 -41.208 1.00 80.50 79 ALA A O 1
ATOM 634 N N . ALA A 1 80 ? 34.719 -5.686 -39.356 1.00 78.25 80 ALA A N 1
ATOM 635 C CA . ALA A 1 80 ? 35.608 -4.560 -39.650 1.00 78.25 80 ALA A CA 1
ATOM 636 C C . ALA A 1 80 ? 37.090 -4.981 -39.684 1.00 78.25 80 ALA A C 1
ATOM 638 O O . ALA A 1 80 ? 37.825 -4.608 -40.599 1.00 78.25 80 ALA A O 1
ATOM 639 N N . ILE A 1 81 ? 37.528 -5.802 -38.723 1.00 80.12 81 ILE A N 1
ATOM 640 C CA . ILE A 1 81 ? 38.896 -6.344 -38.679 1.00 80.12 81 ILE A CA 1
ATOM 641 C C . ILE A 1 81 ? 39.137 -7.297 -39.857 1.00 80.12 81 ILE A C 1
ATOM 643 O O . ILE A 1 81 ? 40.184 -7.223 -40.504 1.00 80.12 81 ILE A O 1
ATOM 647 N N . MET A 1 82 ? 38.168 -8.161 -40.183 1.00 79.12 82 MET A N 1
ATOM 648 C CA . MET A 1 82 ? 38.250 -9.065 -41.334 1.00 79.12 82 MET A CA 1
ATOM 649 C C . MET A 1 82 ? 38.394 -8.307 -42.657 1.00 79.12 82 MET A C 1
ATOM 651 O O . MET A 1 82 ? 39.184 -8.741 -43.495 1.00 79.12 82 MET A O 1
ATOM 655 N N . ALA A 1 83 ? 37.705 -7.173 -42.828 1.00 73.75 83 ALA A N 1
ATOM 656 C CA . ALA A 1 83 ? 37.838 -6.326 -44.015 1.00 73.75 83 ALA A CA 1
ATOM 657 C C . ALA A 1 83 ? 39.284 -5.827 -44.205 1.00 73.75 83 ALA A C 1
ATOM 659 O O . ALA A 1 83 ? 39.824 -5.904 -45.306 1.00 73.75 83 ALA A O 1
ATOM 660 N N . ILE A 1 84 ? 39.965 -5.412 -43.130 1.00 72.50 84 ILE A N 1
ATOM 661 C CA . ILE A 1 84 ? 41.373 -4.977 -43.193 1.00 72.50 84 ILE A CA 1
ATOM 662 C C . ILE A 1 84 ? 42.323 -6.158 -43.449 1.00 72.50 84 ILE A C 1
ATOM 664 O O . ILE A 1 84 ? 43.226 -6.068 -44.286 1.00 72.50 84 ILE A O 1
ATOM 668 N N . VAL A 1 85 ? 42.154 -7.263 -42.715 1.00 74.81 85 VAL A N 1
ATOM 669 C CA . VAL A 1 85 ? 43.075 -8.414 -42.763 1.00 74.81 85 VAL A CA 1
ATOM 670 C C . VAL A 1 85 ? 43.024 -9.115 -44.122 1.00 74.81 85 VAL A C 1
ATOM 672 O O . VAL A 1 85 ? 44.072 -9.434 -44.684 1.00 74.81 85 VAL A O 1
ATOM 675 N N . LEU A 1 86 ? 41.826 -9.324 -44.677 1.00 69.56 86 LEU A N 1
ATOM 676 C CA . LEU A 1 86 ? 41.659 -9.958 -45.987 1.00 69.56 86 LEU A CA 1
ATOM 677 C C . LEU A 1 86 ? 42.123 -9.048 -47.129 1.00 69.56 86 LEU A C 1
ATOM 679 O O . LEU A 1 86 ? 42.690 -9.545 -48.104 1.00 69.56 86 LEU A O 1
ATOM 683 N N . ALA A 1 87 ? 41.956 -7.730 -46.998 1.00 63.91 87 ALA A N 1
ATOM 684 C CA . ALA A 1 87 ? 42.386 -6.797 -48.033 1.00 63.91 87 ALA A CA 1
ATOM 685 C C . ALA A 1 87 ? 43.920 -6.624 -48.084 1.00 63.91 87 ALA A C 1
ATOM 687 O O . ALA A 1 87 ? 44.482 -6.473 -49.167 1.00 63.91 87 ALA A O 1
ATOM 688 N N . ASN A 1 88 ? 44.628 -6.774 -46.956 1.00 60.50 88 ASN A N 1
ATOM 689 C CA . ASN A 1 88 ? 46.098 -6.730 -46.910 1.00 60.50 88 ASN A CA 1
ATOM 690 C C . ASN A 1 88 ? 46.799 -8.035 -47.358 1.00 60.50 88 ASN A C 1
ATOM 692 O O . ASN A 1 88 ? 48.013 -8.033 -47.560 1.00 60.50 88 ASN A O 1
ATOM 696 N N . GLY A 1 89 ? 46.075 -9.149 -47.522 1.00 59.97 89 GLY A N 1
ATOM 697 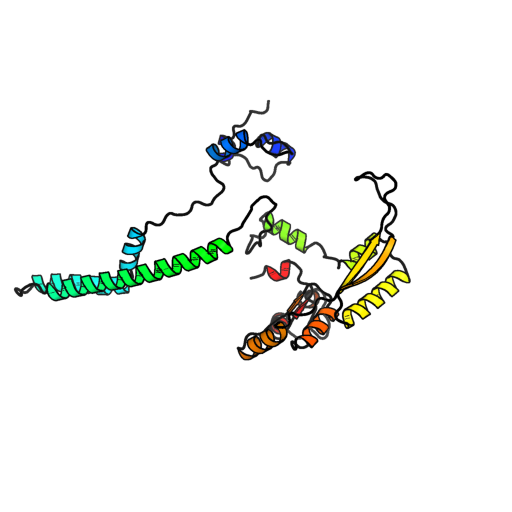C CA . GLY A 1 89 ? 46.659 -10.465 -47.835 1.00 59.97 89 GLY A CA 1
ATOM 698 C C . GLY A 1 89 ? 46.747 -10.831 -49.325 1.00 59.97 89 GLY A C 1
ATOM 699 O O . GLY A 1 89 ? 47.391 -11.822 -49.663 1.00 59.97 89 GLY A O 1
ATOM 700 N N . GLY A 1 90 ? 46.105 -10.070 -50.222 1.00 60.41 90 GLY A N 1
ATOM 701 C CA . GLY A 1 90 ? 45.847 -10.501 -51.608 1.00 60.41 90 GLY A CA 1
ATOM 702 C C . GLY A 1 90 ? 46.372 -9.599 -52.731 1.00 60.41 90 GLY A C 1
ATOM 703 O O . GLY A 1 90 ? 45.990 -9.806 -53.880 1.00 60.41 90 GLY A O 1
ATOM 704 N N . GLY A 1 91 ? 47.187 -8.579 -52.436 1.00 59.06 91 GLY A N 1
ATOM 705 C CA . GLY A 1 91 ? 47.695 -7.637 -53.451 1.00 59.06 91 GLY A CA 1
ATOM 706 C C . GLY A 1 91 ? 46.631 -6.711 -54.066 1.00 59.06 91 GLY A C 1
ATOM 707 O O . GLY A 1 91 ? 46.892 -6.064 -55.079 1.00 59.06 91 GLY A O 1
ATOM 708 N N . LYS A 1 92 ? 45.436 -6.644 -53.468 1.00 61.00 92 LYS A N 1
ATOM 709 C CA . LYS A 1 92 ? 44.387 -5.664 -53.784 1.00 61.00 92 LYS A CA 1
ATOM 710 C C . LYS A 1 92 ? 44.539 -4.438 -52.874 1.00 61.00 92 LYS A C 1
ATOM 712 O O . LYS A 1 92 ? 45.078 -4.576 -51.777 1.00 61.00 92 LYS A O 1
ATOM 717 N N . PRO A 1 93 ? 44.113 -3.238 -53.308 1.00 61.22 93 PRO A N 1
ATOM 718 C CA . PRO A 1 93 ? 44.098 -2.081 -52.425 1.00 61.22 93 PRO A CA 1
ATOM 719 C C . PRO A 1 93 ? 43.179 -2.362 -51.223 1.00 61.22 93 PRO A C 1
ATOM 721 O O . PRO A 1 93 ? 42.126 -2.966 -51.410 1.00 61.22 93 PRO A O 1
ATOM 724 N N . PRO A 1 94 ? 43.568 -1.954 -50.005 1.00 63.53 94 PRO A N 1
ATOM 725 C CA . PRO A 1 94 ? 42.745 -2.131 -48.817 1.00 63.53 94 PRO A CA 1
ATOM 726 C C . PRO A 1 94 ? 41.367 -1.476 -48.979 1.00 63.53 94 PRO A C 1
ATOM 728 O O . PRO A 1 94 ? 41.289 -0.306 -49.364 1.00 63.53 94 PRO A O 1
ATOM 731 N N . ASP A 1 95 ? 40.300 -2.207 -48.638 1.00 68.38 95 ASP A N 1
ATOM 732 C CA . ASP A 1 95 ? 38.905 -1.741 -48.650 1.00 68.38 95 ASP A CA 1
ATOM 733 C C . ASP A 1 95 ? 38.632 -0.786 -47.465 1.00 68.38 95 ASP A C 1
ATOM 735 O O . ASP A 1 95 ? 37.767 -0.997 -46.613 1.00 68.38 95 ASP A O 1
ATOM 739 N N . TRP A 1 96 ? 39.403 0.305 -47.395 1.00 74.06 96 TRP A N 1
ATOM 740 C CA . TRP A 1 96 ? 39.226 1.391 -46.429 1.00 74.06 96 TRP A CA 1
ATOM 741 C C . TRP A 1 96 ? 37.801 1.966 -46.393 1.00 74.06 96 TRP A C 1
ATOM 743 O O . TRP A 1 96 ? 37.358 2.299 -45.293 1.00 74.06 96 TRP A O 1
ATOM 753 N N . PRO A 1 97 ? 37.058 2.084 -47.517 1.00 80.62 97 PRO A N 1
ATOM 754 C CA . PRO A 1 97 ? 35.679 2.570 -47.480 1.00 80.62 97 PRO A CA 1
ATOM 755 C C . PRO A 1 97 ? 34.746 1.702 -46.624 1.00 80.62 97 PRO A C 1
ATOM 757 O O . PRO A 1 97 ? 33.939 2.253 -45.876 1.00 80.62 97 PRO A O 1
ATOM 760 N N . ASP A 1 98 ? 34.893 0.375 -46.670 1.00 77.88 98 ASP A N 1
ATOM 761 C CA . ASP A 1 98 ? 34.039 -0.556 -45.923 1.00 77.88 98 ASP A CA 1
ATOM 762 C C . ASP A 1 98 ? 34.380 -0.547 -44.430 1.00 77.88 98 ASP A C 1
ATOM 764 O O . ASP A 1 98 ? 33.487 -0.481 -43.584 1.00 77.88 98 ASP A O 1
ATOM 768 N N . PHE A 1 99 ? 35.673 -0.514 -44.093 1.00 81.25 99 PHE A N 1
ATOM 769 C CA . PHE A 1 99 ? 36.125 -0.357 -42.709 1.00 81.25 99 PHE A CA 1
ATOM 770 C C . PHE A 1 99 ? 35.609 0.950 -42.092 1.00 81.25 99 PHE A C 1
ATOM 772 O O . PHE A 1 99 ? 34.995 0.934 -41.024 1.00 81.25 99 PHE A O 1
ATOM 779 N N . VAL A 1 100 ? 35.795 2.075 -42.792 1.00 84.75 100 VAL A N 1
ATOM 780 C CA . VAL A 1 100 ? 35.312 3.387 -42.341 1.00 84.75 100 VAL A CA 1
ATOM 781 C C . VAL A 1 100 ? 33.787 3.386 -42.215 1.00 84.75 100 VAL A C 1
ATOM 783 O O . VAL A 1 100 ? 33.265 3.900 -41.226 1.00 84.75 100 VAL A O 1
ATOM 786 N N . GLY A 1 101 ? 33.069 2.763 -43.154 1.00 83.44 101 GLY A N 1
ATOM 787 C CA . GLY A 1 101 ? 31.614 2.614 -43.096 1.00 83.44 101 GLY A CA 1
ATOM 788 C C . GLY A 1 101 ? 31.136 1.859 -41.851 1.00 83.44 101 GLY A C 1
ATOM 789 O O . GLY A 1 101 ? 30.245 2.339 -41.146 1.00 83.44 101 GLY A O 1
ATOM 790 N N . ILE A 1 102 ? 31.762 0.722 -41.530 1.00 82.50 102 ILE A N 1
ATOM 791 C CA . ILE A 1 102 ? 31.420 -0.080 -40.344 1.00 82.50 102 ILE A CA 1
ATOM 792 C C . ILE A 1 102 ? 31.769 0.671 -39.052 1.00 82.50 102 ILE A C 1
ATOM 794 O O . ILE A 1 102 ? 30.962 0.694 -38.120 1.00 82.50 102 ILE A O 1
ATOM 798 N N . THR A 1 103 ? 32.925 1.339 -38.988 1.00 81.94 103 THR A N 1
ATOM 799 C CA . THR A 1 103 ? 33.307 2.145 -37.817 1.00 81.94 103 THR A CA 1
ATOM 800 C C . THR A 1 103 ? 32.327 3.296 -37.576 1.00 81.94 103 THR A C 1
ATOM 802 O O . THR A 1 103 ? 31.899 3.508 -36.442 1.00 81.94 103 THR A O 1
ATOM 805 N N 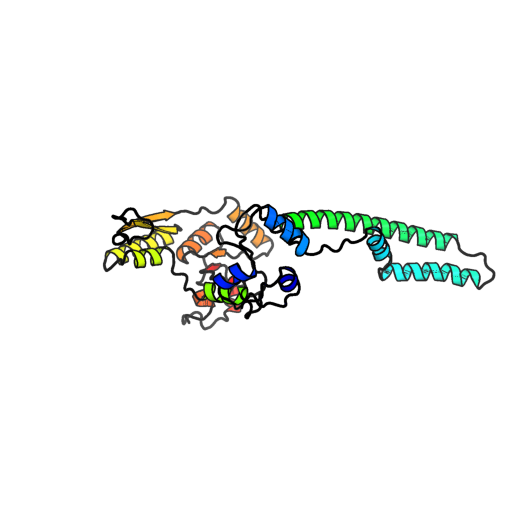. VAL A 1 104 ? 31.912 4.015 -38.625 1.00 87.12 104 VAL A N 1
ATOM 806 C CA . VAL A 1 104 ? 30.916 5.093 -38.505 1.00 87.12 104 VAL A CA 1
ATOM 807 C C . VAL A 1 104 ? 29.565 4.546 -38.035 1.00 87.12 104 VAL A C 1
ATOM 809 O O . VAL A 1 104 ? 28.947 5.136 -37.148 1.00 87.12 104 VAL A O 1
ATOM 812 N N . LEU A 1 105 ? 29.127 3.399 -38.559 1.00 83.69 105 LEU A N 1
ATOM 813 C CA . LEU A 1 105 ? 27.892 2.743 -38.126 1.00 83.69 105 LEU A CA 1
ATOM 814 C C . LEU A 1 105 ? 27.930 2.361 -36.636 1.00 83.69 105 LEU A C 1
ATOM 816 O O . LEU A 1 105 ? 26.958 2.605 -35.919 1.00 83.69 105 LEU A O 1
ATOM 820 N N . LEU A 1 106 ? 29.053 1.821 -36.151 1.00 81.56 106 LEU A N 1
ATOM 821 C CA . LEU A 1 106 ? 29.247 1.490 -34.734 1.00 81.56 106 LEU A CA 1
ATOM 822 C C . LEU A 1 106 ? 29.195 2.730 -33.836 1.00 81.56 106 LEU A C 1
ATOM 824 O O . LEU A 1 106 ? 28.560 2.697 -32.778 1.00 81.56 106 LEU A O 1
ATOM 828 N N . ILE A 1 107 ? 29.812 3.834 -34.266 1.00 84.75 107 ILE A N 1
ATOM 829 C CA . ILE A 1 107 ? 29.781 5.107 -33.534 1.00 84.75 107 ILE A CA 1
ATOM 830 C C . ILE A 1 107 ? 28.348 5.644 -33.452 1.00 84.75 107 ILE A C 1
ATOM 832 O O . ILE A 1 107 ? 27.910 6.049 -32.373 1.00 84.75 107 ILE A O 1
ATOM 836 N N . ILE A 1 108 ? 27.595 5.615 -34.556 1.00 87.31 108 ILE A N 1
ATOM 837 C CA . ILE A 1 108 ? 26.195 6.065 -34.584 1.00 87.31 108 ILE A CA 1
ATOM 838 C C . ILE A 1 108 ? 25.332 5.196 -33.661 1.00 87.31 108 ILE A C 1
ATOM 840 O O . ILE A 1 108 ? 24.619 5.739 -32.817 1.00 87.31 108 ILE A O 1
ATOM 844 N N . ASN A 1 109 ? 25.435 3.867 -33.762 1.00 82.50 109 ASN A N 1
ATOM 845 C CA . ASN A 1 109 ? 24.664 2.941 -32.928 1.00 82.50 109 ASN A CA 1
ATOM 846 C C . ASN A 1 109 ? 24.959 3.137 -31.428 1.00 82.50 109 ASN A C 1
ATOM 848 O O . ASN A 1 109 ? 24.046 3.217 -30.603 1.00 82.50 109 ASN A O 1
ATOM 852 N N . SER A 1 110 ? 26.239 3.302 -31.082 1.00 81.94 110 SER A N 1
ATOM 853 C CA . SER A 1 110 ? 26.675 3.557 -29.702 1.00 81.94 110 SER A CA 1
ATOM 854 C C . SER A 1 110 ? 26.186 4.911 -29.189 1.00 81.94 110 SER A C 1
ATOM 856 O O . SER A 1 110 ? 25.795 5.030 -28.031 1.00 81.94 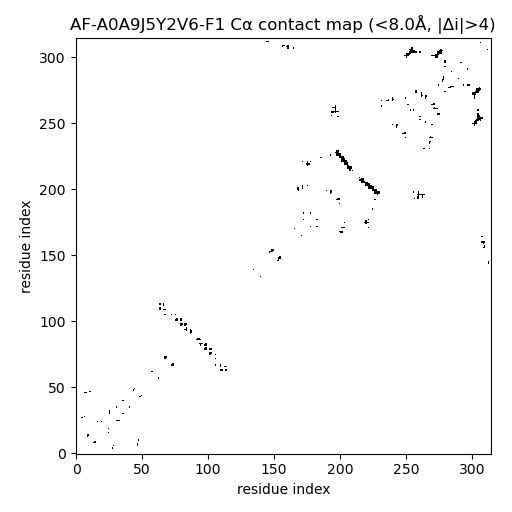110 SER A O 1
ATOM 858 N N . THR A 1 111 ? 26.156 5.930 -30.051 1.00 86.12 111 THR A N 1
ATOM 859 C CA . THR A 1 111 ? 25.655 7.266 -29.699 1.00 86.12 111 THR A CA 1
ATOM 860 C C . THR A 1 111 ? 24.154 7.246 -29.412 1.00 86.12 111 THR A C 1
ATOM 862 O O . THR A 1 111 ? 23.731 7.810 -28.404 1.00 86.12 111 THR A O 1
ATOM 865 N N . ILE A 1 112 ? 23.353 6.570 -30.244 1.00 86.00 112 ILE A N 1
ATOM 866 C CA . ILE A 1 112 ? 21.905 6.418 -30.018 1.00 86.00 112 ILE A CA 1
ATOM 867 C C . ILE A 1 112 ? 21.656 5.665 -28.707 1.00 86.00 112 ILE A C 1
ATOM 869 O O . ILE A 1 112 ? 20.959 6.182 -27.835 1.00 86.00 112 ILE A O 1
ATOM 873 N N . SER A 1 113 ? 22.309 4.513 -28.529 1.00 82.25 113 SER A N 1
ATOM 874 C CA . SER A 1 113 ? 22.181 3.689 -27.318 1.00 82.25 113 SER A CA 1
ATOM 875 C C . SER A 1 113 ? 22.552 4.466 -26.049 1.00 82.25 113 SER A C 1
ATOM 877 O O . SER A 1 113 ? 21.851 4.408 -25.041 1.00 82.25 113 SER A O 1
ATOM 879 N N . PHE A 1 114 ? 23.627 5.259 -26.102 1.00 83.69 114 PHE A N 1
ATOM 880 C CA . PHE A 1 114 ? 24.058 6.087 -24.979 1.00 83.69 114 PHE A CA 1
ATOM 881 C C . PHE A 1 114 ? 23.051 7.193 -24.635 1.00 83.69 114 PHE A C 1
ATOM 883 O O . PHE A 1 114 ? 22.806 7.457 -23.455 1.00 83.69 114 PHE A O 1
ATOM 890 N N . ILE A 1 115 ? 22.466 7.848 -25.644 1.00 84.56 115 ILE A N 1
ATOM 891 C CA . ILE A 1 115 ? 21.446 8.885 -25.433 1.00 84.56 115 ILE A CA 1
ATOM 892 C C . ILE A 1 115 ? 20.177 8.272 -24.831 1.00 84.56 115 ILE A C 1
ATOM 894 O O . ILE A 1 115 ? 19.653 8.819 -23.856 1.00 84.56 115 ILE A O 1
ATOM 898 N N . GLU A 1 116 ? 19.706 7.142 -25.362 1.00 82.81 116 GLU A N 1
ATOM 899 C CA . GLU A 1 116 ? 18.526 6.433 -24.852 1.00 82.81 116 GLU A CA 1
ATOM 900 C C . GLU A 1 116 ? 18.724 5.970 -23.409 1.00 82.81 116 GLU A C 1
ATOM 902 O O . GLU A 1 116 ? 17.877 6.248 -22.557 1.00 82.81 116 GLU A O 1
ATOM 907 N N . GLU A 1 117 ? 19.866 5.358 -23.087 1.00 81.19 117 GLU A N 1
ATOM 908 C CA . GLU A 1 117 ? 20.114 4.892 -21.725 1.00 81.19 117 GLU A CA 1
ATOM 909 C C . GLU A 1 117 ? 20.336 6.047 -20.741 1.00 81.19 117 GLU A C 1
ATOM 911 O O . GLU A 1 117 ? 19.883 5.978 -19.598 1.00 81.19 117 GLU A O 1
ATOM 916 N N . ASN A 1 118 ? 20.990 7.138 -21.147 1.00 82.19 118 ASN A N 1
ATOM 917 C CA . ASN A 1 118 ? 21.119 8.309 -20.278 1.00 82.19 118 ASN A CA 1
ATOM 918 C C . ASN A 1 118 ? 19.756 8.988 -20.041 1.00 82.19 118 ASN A C 1
ATOM 920 O O . ASN A 1 118 ? 19.490 9.470 -18.938 1.00 82.19 118 ASN A O 1
ATOM 924 N N . SER A 1 119 ? 18.873 8.999 -21.043 1.00 83.06 119 SER A N 1
ATOM 925 C CA . SER A 1 119 ? 17.498 9.493 -20.902 1.00 83.06 119 SER A CA 1
ATOM 926 C C . SER A 1 119 ? 16.666 8.602 -19.968 1.00 83.06 119 SER A C 1
ATOM 928 O O . SER A 1 119 ? 16.065 9.100 -19.010 1.00 83.06 119 SER A O 1
ATOM 930 N N . ALA A 1 120 ? 16.705 7.279 -20.166 1.00 77.44 120 ALA A N 1
ATOM 931 C CA . ALA A 1 120 ? 16.035 6.304 -19.304 1.00 77.44 120 ALA A CA 1
ATOM 932 C C . ALA A 1 120 ? 16.579 6.337 -17.864 1.00 77.44 120 ALA A C 1
ATOM 934 O O . ALA A 1 120 ? 15.807 6.312 -16.905 1.00 77.44 120 ALA A O 1
ATOM 935 N N . GLY A 1 121 ? 17.897 6.476 -17.699 1.00 78.06 121 GLY A N 1
ATOM 936 C CA . GLY A 1 121 ? 18.562 6.594 -16.401 1.00 78.06 121 GLY A CA 1
ATOM 937 C C . GLY A 1 121 ? 18.172 7.861 -15.638 1.00 78.06 121 GLY A C 1
ATOM 938 O O . GLY A 1 121 ? 17.968 7.806 -14.425 1.00 78.06 121 GLY A O 1
ATOM 939 N N . ASN A 1 122 ? 17.996 8.989 -16.334 1.00 80.94 122 ASN A N 1
ATOM 940 C CA . ASN A 1 122 ? 17.486 10.224 -15.732 1.00 80.94 122 ASN A CA 1
ATOM 941 C C . ASN A 1 122 ? 16.034 10.067 -15.250 1.00 80.94 122 ASN A C 1
ATOM 943 O O . ASN A 1 122 ? 15.711 10.491 -14.138 1.00 80.94 122 ASN A O 1
ATOM 947 N N . ALA A 1 123 ? 15.169 9.429 -16.046 1.00 76.69 123 ALA A N 1
ATOM 948 C CA . ALA A 1 123 ? 13.788 9.147 -15.649 1.00 76.69 123 ALA A CA 1
ATOM 949 C C . ALA A 1 123 ? 13.723 8.186 -14.446 1.00 76.69 123 ALA A C 1
ATOM 951 O O . ALA A 1 123 ? 12.994 8.439 -13.484 1.00 76.69 123 ALA A O 1
ATOM 952 N N . ALA A 1 124 ? 14.542 7.131 -14.454 1.00 75.06 124 ALA A N 1
ATOM 953 C CA . ALA A 1 124 ? 14.657 6.191 -13.343 1.00 75.06 124 ALA A CA 1
ATOM 954 C C . ALA A 1 124 ? 15.188 6.869 -12.071 1.00 75.06 124 ALA A C 1
ATOM 956 O O . ALA A 1 124 ? 14.661 6.642 -10.986 1.00 75.06 124 ALA A O 1
ATOM 957 N N . SER A 1 125 ? 16.174 7.761 -12.197 1.00 74.75 125 SER A N 1
ATOM 958 C CA . SER A 1 125 ? 16.731 8.512 -11.065 1.00 74.75 125 SER A CA 1
ATOM 959 C C . SER A 1 125 ? 15.692 9.436 -10.421 1.00 74.75 125 SER A C 1
ATOM 961 O O . SER A 1 125 ? 15.633 9.538 -9.196 1.00 74.75 125 SER A O 1
ATOM 963 N N . ALA A 1 126 ? 14.825 10.072 -11.218 1.00 77.19 126 ALA A N 1
ATOM 964 C CA . ALA A 1 126 ? 13.715 10.875 -10.701 1.00 77.19 126 ALA A CA 1
ATOM 965 C C . ALA A 1 126 ? 12.693 10.024 -9.921 1.00 77.19 126 ALA A C 1
ATOM 967 O O . ALA A 1 126 ? 12.195 10.455 -8.879 1.00 77.19 126 ALA A O 1
ATOM 968 N N . LEU A 1 127 ? 12.419 8.798 -10.381 1.00 72.88 127 LEU A N 1
ATOM 969 C CA . LEU A 1 127 ? 11.596 7.834 -9.647 1.00 72.88 127 LEU A CA 1
ATOM 970 C C . LEU A 1 127 ? 12.281 7.395 -8.340 1.00 72.88 127 LEU A C 1
ATOM 972 O O . LEU A 1 127 ? 11.656 7.426 -7.279 1.00 72.88 127 LEU A O 1
ATOM 976 N N . MET A 1 128 ? 13.575 7.064 -8.394 1.00 71.44 128 MET A N 1
ATOM 977 C CA . MET A 1 128 ? 14.374 6.681 -7.223 1.00 71.44 128 MET A CA 1
ATOM 978 C C . MET A 1 128 ? 14.428 7.795 -6.174 1.00 71.44 128 MET A C 1
ATOM 980 O O . MET A 1 128 ? 14.343 7.509 -4.987 1.00 71.44 128 MET A O 1
ATOM 984 N N . ALA A 1 129 ? 14.484 9.066 -6.576 1.00 74.50 129 ALA A N 1
ATOM 985 C CA . ALA A 1 129 ? 14.458 10.200 -5.649 1.00 74.50 129 ALA A CA 1
ATOM 986 C C . ALA A 1 129 ? 13.110 10.368 -4.916 1.00 74.50 129 ALA A C 1
ATOM 988 O O . ALA A 1 129 ? 13.069 10.918 -3.811 1.00 74.50 129 ALA A O 1
ATOM 989 N N . ASN A 1 130 ? 12.004 9.907 -5.510 1.00 69.06 130 ASN A N 1
ATOM 990 C CA . ASN A 1 130 ? 10.693 9.884 -4.856 1.00 69.06 130 ASN A CA 1
ATOM 991 C C . ASN A 1 130 ? 10.523 8.685 -3.919 1.00 69.06 130 ASN A C 1
ATOM 993 O O . ASN A 1 130 ? 9.823 8.806 -2.918 1.00 69.06 130 ASN A O 1
ATOM 997 N N . LEU A 1 131 ? 11.179 7.566 -4.231 1.00 67.62 131 LEU A N 1
ATOM 998 C CA . LEU A 1 131 ? 11.227 6.366 -3.391 1.00 67.62 131 LEU A CA 1
ATOM 999 C C . LEU A 1 131 ? 12.291 6.456 -2.288 1.00 67.62 131 LEU A C 1
ATOM 1001 O O . LEU A 1 131 ? 12.254 5.681 -1.335 1.00 67.62 131 LEU A O 1
ATOM 1005 N N . ALA A 1 132 ? 13.242 7.385 -2.414 1.00 64.25 132 ALA A N 1
ATOM 1006 C CA . ALA A 1 132 ? 14.301 7.567 -1.440 1.00 64.25 132 ALA A CA 1
ATOM 1007 C C . ALA A 1 132 ? 13.700 7.923 -0.070 1.00 64.25 132 ALA A C 1
ATOM 1009 O O . ALA A 1 132 ? 12.858 8.825 0.011 1.00 64.25 132 ALA A O 1
ATOM 1010 N N . PRO A 1 133 ? 14.138 7.259 1.013 1.00 58.06 133 PRO A N 1
ATOM 1011 C CA . PRO A 1 133 ? 13.661 7.557 2.353 1.00 58.06 133 PRO A CA 1
ATOM 1012 C C . PRO A 1 133 ? 13.984 9.014 2.697 1.00 58.06 133 PRO A C 1
ATOM 1014 O O . PRO A 1 133 ? 15.144 9.424 2.744 1.00 58.06 133 PRO A O 1
ATOM 1017 N N . LYS A 1 134 ? 12.942 9.823 2.909 1.00 52.94 134 LYS A N 1
ATOM 1018 C CA . LYS A 1 134 ? 13.079 11.228 3.302 1.00 52.94 134 LYS A CA 1
ATOM 1019 C C . LYS A 1 134 ? 12.938 11.330 4.811 1.00 52.94 134 LYS A C 1
ATOM 1021 O O . LYS A 1 134 ? 11.879 11.051 5.358 1.00 52.94 134 LYS A O 1
ATOM 1026 N N . THR A 1 135 ? 13.989 11.801 5.470 1.00 44.97 135 THR A N 1
ATOM 1027 C CA . THR A 1 135 ? 13.966 12.187 6.884 1.00 44.97 135 THR A CA 1
ATOM 1028 C C . THR A 1 135 ? 14.366 13.658 6.979 1.00 44.97 135 THR A C 1
ATOM 1030 O O . THR A 1 135 ? 15.396 14.070 6.448 1.00 44.97 135 THR A O 1
ATOM 1033 N N . LYS A 1 136 ? 13.488 14.480 7.570 1.00 44.41 136 LYS A N 1
ATOM 1034 C CA . LYS A 1 136 ? 13.719 15.924 7.775 1.00 44.41 136 LYS A CA 1
ATOM 1035 C C . LYS A 1 136 ? 13.923 16.270 9.257 1.00 44.41 136 LYS A C 1
ATOM 1037 O O . LYS A 1 136 ? 14.625 17.227 9.549 1.00 44.41 136 LYS A O 1
ATOM 1042 N N . GLN A 1 137 ? 13.330 15.474 10.148 1.00 46.03 137 GLN A N 1
ATOM 1043 C CA . GLN A 1 137 ? 13.578 15.291 11.586 1.00 46.03 137 GLN A CA 1
ATOM 1044 C C . GLN A 1 137 ? 12.400 14.440 12.092 1.00 46.03 137 GLN A C 1
ATOM 1046 O O . GLN A 1 137 ? 11.261 14.894 12.017 1.00 46.03 137 GLN A O 1
ATOM 1051 N N . GLY A 1 138 ? 12.647 13.205 12.527 1.00 43.12 138 GLY A N 1
ATOM 1052 C CA . GLY A 1 138 ? 11.606 12.277 12.986 1.00 43.12 138 GLY A CA 1
ATOM 1053 C C . GLY A 1 138 ? 12.036 10.815 12.873 1.00 43.12 138 GLY A C 1
ATOM 1054 O O . GLY A 1 138 ? 12.974 10.505 12.136 1.00 43.12 138 GLY A O 1
ATOM 1055 N N . GLU A 1 139 ? 11.360 9.940 13.619 1.00 39.62 139 GLU A N 1
ATOM 1056 C CA . GLU A 1 139 ? 11.435 8.488 13.428 1.00 39.62 139 GLU A CA 1
ATOM 1057 C C . GLU A 1 139 ? 10.978 8.115 12.013 1.00 39.62 139 GLU A C 1
ATOM 1059 O O . GLU A 1 139 ? 10.053 8.712 11.459 1.00 39.62 139 GLU A O 1
ATOM 1064 N N . ILE A 1 140 ? 11.664 7.138 11.421 1.00 43.84 140 ILE A N 1
ATOM 1065 C CA . ILE A 1 140 ? 11.347 6.599 10.102 1.00 43.84 140 ILE A CA 1
ATOM 1066 C C . ILE A 1 140 ? 10.601 5.276 10.273 1.00 43.84 140 ILE A C 1
ATOM 1068 O O . ILE A 1 140 ? 11.144 4.316 10.812 1.00 43.84 140 ILE A O 1
ATOM 1072 N N . GLU A 1 141 ? 9.366 5.208 9.780 1.00 40.88 141 GLU A N 1
ATOM 1073 C CA . GLU A 1 141 ? 8.700 3.932 9.526 1.00 40.88 141 GLU A CA 1
ATOM 1074 C C . GLU A 1 141 ? 9.154 3.432 8.152 1.00 40.88 141 GLU A C 1
ATOM 1076 O O . GLU A 1 141 ? 8.885 4.050 7.119 1.00 40.88 141 GLU A O 1
ATOM 1081 N N . ALA A 1 142 ? 9.906 2.334 8.140 1.00 41.59 142 ALA A N 1
ATOM 1082 C CA . ALA A 1 142 ? 10.349 1.673 6.922 1.00 41.59 142 ALA A CA 1
ATOM 1083 C C . ALA A 1 142 ? 9.507 0.418 6.680 1.00 41.59 142 ALA A C 1
ATOM 1085 O O . ALA A 1 142 ? 9.270 -0.370 7.595 1.00 41.59 142 ALA A O 1
ATOM 1086 N N . VAL A 1 143 ? 9.096 0.200 5.429 1.00 36.06 143 VAL A N 1
ATOM 1087 C CA . VAL A 1 143 ? 8.501 -1.074 5.016 1.00 36.06 143 VAL A CA 1
ATOM 1088 C C . VAL A 1 143 ? 9.639 -2.046 4.747 1.00 36.06 143 VAL A C 1
ATOM 1090 O O . VAL A 1 143 ? 10.401 -1.897 3.792 1.00 36.06 143 VAL A O 1
ATOM 1093 N N . VAL A 1 144 ? 9.774 -3.029 5.628 1.00 40.00 144 VAL A N 1
ATOM 1094 C CA . VAL A 1 144 ? 10.713 -4.132 5.462 1.00 40.00 144 VAL A CA 1
ATOM 1095 C C . VAL A 1 144 ? 10.193 -5.043 4.352 1.00 40.00 144 VAL A C 1
ATOM 1097 O O . VAL A 1 144 ? 9.169 -5.696 4.513 1.00 40.00 144 VAL A O 1
ATOM 1100 N N . ILE A 1 145 ? 10.898 -5.070 3.222 1.00 38.06 145 ILE A N 1
ATOM 1101 C CA . ILE A 1 145 ? 10.510 -5.852 2.036 1.00 38.06 145 ILE A CA 1
ATOM 1102 C C . ILE A 1 145 ? 10.970 -7.316 2.174 1.00 38.06 145 ILE A C 1
ATOM 1104 O O . ILE A 1 145 ? 10.332 -8.216 1.647 1.00 38.06 145 ILE A O 1
ATOM 1108 N N . ALA A 1 146 ? 12.051 -7.562 2.924 1.00 36.66 146 ALA A N 1
ATOM 1109 C CA . ALA A 1 146 ? 12.482 -8.890 3.356 1.00 36.66 146 ALA A CA 1
ATOM 1110 C C . ALA A 1 146 ? 13.447 -8.779 4.550 1.00 36.66 146 ALA A C 1
ATOM 1112 O O . ALA A 1 146 ? 14.383 -7.978 4.521 1.00 36.66 146 ALA A O 1
ATOM 1113 N N . THR A 1 147 ? 13.256 -9.605 5.579 1.00 45.12 147 THR A N 1
ATOM 1114 C CA . THR A 1 147 ? 14.201 -9.788 6.694 1.00 45.12 147 THR A CA 1
ATOM 1115 C C . THR A 1 147 ? 14.392 -11.264 6.996 1.00 45.12 147 THR A C 1
ATOM 1117 O O . THR A 1 147 ? 13.456 -12.058 6.952 1.00 45.12 147 THR A O 1
ATOM 1120 N N . GLY A 1 148 ? 15.621 -11.648 7.346 1.00 42.31 148 GLY A N 1
ATOM 1121 C CA . GLY A 1 148 ? 15.876 -12.980 7.887 1.00 42.31 148 GLY A CA 1
ATOM 1122 C C . GLY A 1 148 ? 15.164 -13.160 9.231 1.00 42.31 148 GLY A C 1
ATOM 1123 O O . GLY A 1 148 ? 15.190 -12.257 10.072 1.00 42.31 148 GLY A O 1
ATOM 1124 N N . VAL A 1 149 ? 14.577 -14.339 9.457 1.00 43.72 149 VAL A N 1
ATOM 1125 C CA . VAL A 1 149 ? 13.758 -14.683 10.643 1.00 43.72 149 VAL A CA 1
ATOM 1126 C C . VAL A 1 149 ? 14.496 -14.452 11.975 1.00 43.72 149 VAL A C 1
ATOM 1128 O O . VAL A 1 149 ? 13.878 -14.218 13.009 1.00 43.72 149 VAL A O 1
ATOM 1131 N N . HIS A 1 150 ? 15.832 -14.463 11.961 1.00 43.22 150 HIS A N 1
ATOM 1132 C CA . HIS A 1 150 ? 16.670 -14.271 13.149 1.00 43.22 150 HIS A CA 1
ATOM 1133 C C . HIS A 1 150 ? 17.162 -12.833 13.374 1.00 43.22 150 HIS A C 1
ATOM 1135 O O . HIS A 1 150 ? 17.807 -12.580 14.390 1.00 43.22 150 HIS A O 1
ATOM 1141 N N . THR A 1 151 ? 16.856 -11.898 12.472 1.00 49.66 151 THR A N 1
ATOM 1142 C CA . THR A 1 151 ? 17.239 -10.481 12.613 1.00 49.66 151 THR A CA 1
ATOM 1143 C C . THR A 1 151 ? 16.360 -9.762 13.643 1.00 49.66 151 THR A C 1
ATOM 1145 O O . THR A 1 151 ? 15.220 -10.168 13.870 1.00 49.66 151 THR A O 1
ATOM 1148 N N . PHE A 1 152 ? 16.850 -8.670 14.245 1.00 47.41 152 PHE A N 1
ATOM 1149 C CA . PHE A 1 152 ? 16.077 -7.843 15.189 1.00 47.41 152 PHE A CA 1
ATOM 1150 C C . PHE A 1 152 ? 14.737 -7.379 14.605 1.00 47.41 152 PHE A C 1
ATOM 1152 O O . PHE A 1 152 ? 13.704 -7.502 15.257 1.00 47.41 152 PHE A O 1
ATOM 1159 N N . PHE A 1 153 ? 14.737 -6.935 13.345 1.00 45.47 153 PHE A N 1
ATOM 1160 C CA . PHE A 1 153 ? 13.520 -6.558 12.624 1.00 45.47 153 PHE A CA 1
ATOM 1161 C C . PHE A 1 153 ? 12.598 -7.755 12.360 1.00 45.47 153 PHE A C 1
ATOM 1163 O O . PHE A 1 153 ? 11.388 -7.619 12.500 1.00 45.47 153 PHE A O 1
ATOM 1170 N N . GLY A 1 154 ? 13.143 -8.934 12.035 1.00 48.03 154 GLY A N 1
ATOM 1171 C CA . GLY A 1 154 ? 12.363 -10.168 11.871 1.00 48.03 154 GLY A CA 1
ATOM 1172 C C . GLY A 1 154 ? 11.707 -10.639 13.174 1.00 48.03 154 GLY A C 1
ATOM 1173 O O . GLY A 1 154 ? 10.525 -10.975 13.183 1.00 48.03 154 GLY A O 1
ATOM 1174 N N . LYS A 1 155 ? 12.435 -10.585 14.297 1.00 47.78 155 LYS A N 1
ATOM 1175 C CA . LYS A 1 155 ? 11.901 -10.899 15.633 1.00 47.78 155 LYS A CA 1
ATOM 1176 C C . LYS A 1 155 ? 10.871 -9.871 16.093 1.00 47.78 155 LYS A C 1
ATOM 1178 O O . LYS A 1 155 ? 9.837 -10.264 16.616 1.00 47.78 155 LYS A O 1
ATOM 1183 N N . ALA A 1 156 ? 11.117 -8.579 15.878 1.00 45.31 156 ALA A N 1
ATOM 1184 C CA . ALA A 1 156 ? 10.167 -7.519 16.210 1.00 45.31 156 ALA A CA 1
ATOM 1185 C C . ALA A 1 156 ? 8.886 -7.625 15.368 1.00 45.31 156 ALA A C 1
ATOM 1187 O O . ALA A 1 156 ? 7.795 -7.568 15.923 1.00 45.31 156 ALA A O 1
ATOM 1188 N N . ALA A 1 157 ? 9.003 -7.866 14.059 1.00 46.44 157 ALA A N 1
ATOM 1189 C CA . ALA A 1 157 ? 7.858 -8.098 13.183 1.00 46.44 157 ALA A CA 1
ATOM 1190 C C . ALA A 1 157 ? 7.060 -9.344 13.601 1.00 46.44 157 ALA A C 1
ATOM 1192 O O . ALA A 1 157 ? 5.838 -9.282 13.676 1.00 46.44 157 ALA A O 1
ATOM 1193 N N . HIS A 1 158 ? 7.736 -10.442 13.956 1.00 45.00 158 HIS A N 1
ATOM 1194 C CA . HIS A 1 158 ? 7.088 -11.639 14.500 1.00 45.00 158 HIS A CA 1
ATOM 1195 C C . HIS A 1 158 ? 6.416 -11.376 15.858 1.00 45.00 158 HIS A C 1
ATOM 1197 O O . HIS A 1 158 ? 5.357 -11.924 16.143 1.00 45.00 158 HIS A O 1
ATOM 1203 N N . LEU A 1 159 ? 7.009 -10.549 16.723 1.00 48.34 159 LEU A N 1
ATOM 1204 C CA . LEU A 1 159 ? 6.419 -10.190 18.015 1.00 48.34 159 LEU A CA 1
ATOM 1205 C C . LEU A 1 159 ? 5.168 -9.316 17.842 1.00 48.34 159 LEU A C 1
ATOM 1207 O O . LEU A 1 159 ? 4.155 -9.587 18.484 1.00 48.34 159 LEU A O 1
ATOM 1211 N N . VAL A 1 160 ? 5.213 -8.334 16.936 1.00 46.53 160 VAL A N 1
ATOM 1212 C CA . VAL A 1 160 ? 4.060 -7.497 16.550 1.00 46.53 160 VAL A CA 1
ATOM 1213 C C . VAL A 1 160 ? 2.963 -8.330 15.882 1.00 46.53 160 VAL A C 1
ATOM 1215 O O . VAL A 1 160 ? 1.777 -8.063 16.068 1.00 46.53 160 VAL A O 1
ATOM 1218 N N . ASP A 1 161 ? 3.336 -9.369 15.143 1.00 47.44 161 ASP A N 1
ATOM 1219 C CA . ASP A 1 161 ? 2.375 -10.319 14.596 1.00 47.44 161 ASP A CA 1
ATOM 1220 C C . ASP A 1 161 ? 1.750 -11.225 15.667 1.00 47.44 161 ASP A C 1
ATOM 1222 O O . ASP A 1 161 ? 0.548 -11.470 15.665 1.00 47.44 161 ASP A O 1
ATOM 1226 N N . SER A 1 162 ? 2.549 -11.669 16.642 1.00 44.16 162 SER A N 1
ATOM 1227 C CA . SER A 1 162 ? 2.072 -12.508 17.747 1.00 44.16 162 SER A CA 1
ATOM 1228 C C . SER A 1 162 ? 1.186 -11.763 18.753 1.00 44.16 162 SER A C 1
ATOM 1230 O O . SER A 1 162 ? 0.501 -12.394 19.563 1.00 44.16 162 SER A O 1
ATOM 1232 N N . THR A 1 163 ? 1.160 -10.426 18.718 1.00 38.28 163 THR A N 1
ATOM 1233 C CA . THR A 1 163 ? 0.141 -9.662 19.437 1.00 38.28 163 THR A CA 1
ATOM 1234 C C . THR A 1 163 ? -1.197 -9.806 18.728 1.00 38.28 163 THR A C 1
ATOM 1236 O O . THR A 1 163 ? -1.459 -9.119 17.743 1.00 38.28 163 THR A O 1
ATOM 1239 N N . ASN A 1 164 ? -2.064 -10.663 19.280 1.00 44.53 164 ASN A N 1
ATOM 1240 C CA . ASN A 1 164 ? -3.486 -10.727 18.946 1.00 44.53 164 ASN A CA 1
ATOM 1241 C C . ASN A 1 164 ? -4.048 -9.305 18.929 1.00 44.53 164 ASN A C 1
ATOM 1243 O O . ASN A 1 164 ? -4.260 -8.688 19.978 1.00 44.53 164 ASN A O 1
ATOM 1247 N N . ASN A 1 165 ? -4.237 -8.755 17.731 1.00 46.81 165 ASN A N 1
ATOM 1248 C CA . ASN A 1 165 ? -4.658 -7.378 17.581 1.00 46.81 165 ASN A CA 1
ATOM 1249 C C . ASN A 1 165 ? -6.164 -7.340 17.822 1.00 46.81 165 ASN A C 1
ATOM 1251 O O . ASN A 1 165 ? -6.982 -7.424 16.911 1.00 46.81 165 ASN A O 1
ATOM 1255 N N . VAL A 1 166 ? -6.528 -7.300 19.101 1.00 54.47 166 VAL A N 1
ATOM 1256 C CA . VAL A 1 166 ? -7.918 -7.222 19.522 1.00 54.47 166 VAL A CA 1
ATOM 1257 C C . VAL A 1 166 ? -8.505 -5.947 18.917 1.00 54.47 166 VAL A C 1
ATOM 1259 O O . VAL A 1 166 ? -7.912 -4.871 19.054 1.00 54.47 166 VAL A O 1
ATOM 1262 N N . GLY A 1 167 ? -9.639 -6.062 18.217 1.00 58.59 167 GLY A N 1
ATOM 1263 C CA . GLY A 1 167 ? -10.265 -4.927 17.539 1.00 58.59 167 GLY A CA 1
ATOM 1264 C C . GLY A 1 167 ? -10.400 -3.718 18.470 1.00 58.59 167 GLY A C 1
ATOM 1265 O O . GLY A 1 167 ? -10.664 -3.877 19.663 1.00 58.59 167 GLY A O 1
ATOM 1266 N N . HIS A 1 168 ? -10.218 -2.503 17.940 1.00 67.00 168 HIS A N 1
ATOM 1267 C CA . HIS A 1 168 ? -10.142 -1.268 18.739 1.00 67.00 168 HIS A CA 1
ATOM 1268 C C . HIS A 1 168 ? -11.286 -1.109 19.752 1.00 67.00 168 HIS A C 1
ATOM 1270 O O . HIS A 1 168 ? -11.076 -0.609 20.852 1.00 67.00 168 HIS A O 1
ATOM 1276 N N . PHE A 1 169 ? -12.487 -1.579 19.416 1.00 72.06 169 PHE A N 1
ATOM 1277 C CA . PHE A 1 169 ? -13.622 -1.590 20.332 1.00 72.06 169 PHE A CA 1
ATOM 1278 C C . PHE A 1 169 ? -13.474 -2.588 21.492 1.00 72.06 169 PHE A C 1
ATOM 1280 O O . PHE A 1 169 ? -13.791 -2.259 22.632 1.00 72.06 169 PHE A O 1
ATOM 1287 N N . GLN A 1 170 ? -12.970 -3.790 21.228 1.00 72.88 170 GLN A N 1
ATOM 1288 C CA . GLN A 1 170 ? -12.784 -4.813 22.252 1.00 72.88 170 GLN A CA 1
ATOM 1289 C C . GLN A 1 170 ? -11.770 -4.354 23.311 1.00 72.88 170 GLN A C 1
ATOM 1291 O O . GLN A 1 170 ? -11.984 -4.598 24.496 1.00 72.88 170 GLN A O 1
ATOM 1296 N N . LYS A 1 171 ? -10.741 -3.592 22.902 1.00 79.25 171 LYS A N 1
ATOM 1297 C CA . LYS A 1 171 ? -9.818 -2.912 23.829 1.00 79.25 171 LYS A CA 1
ATOM 1298 C C . LYS A 1 171 ? -10.552 -1.924 24.741 1.00 79.25 171 LYS A C 1
ATOM 1300 O O . LYS A 1 171 ? -10.283 -1.877 25.933 1.00 79.25 171 LYS A O 1
ATOM 1305 N N . ILE A 1 172 ? -11.513 -1.163 24.212 1.00 83.06 172 ILE A N 1
ATOM 1306 C CA . ILE A 1 172 ? -12.330 -0.237 25.015 1.00 83.06 172 ILE A CA 1
ATOM 1307 C C . ILE A 1 172 ? -13.268 -0.989 25.973 1.00 83.06 172 ILE A C 1
ATOM 1309 O O . ILE A 1 172 ? -13.429 -0.554 27.112 1.00 83.06 172 ILE A O 1
ATOM 1313 N N . ILE A 1 173 ? -13.854 -2.120 25.554 1.00 82.00 173 ILE A N 1
ATOM 1314 C CA . ILE A 1 173 ? -14.638 -2.991 26.451 1.00 82.00 173 ILE A CA 1
ATOM 1315 C C . ILE A 1 173 ? -13.798 -3.438 27.640 1.00 82.00 173 ILE A C 1
ATOM 1317 O O . ILE A 1 173 ? -14.287 -3.414 28.770 1.00 82.00 173 ILE A O 1
ATOM 1321 N N . GLU A 1 174 ? -12.576 -3.883 27.364 1.00 83.69 174 GLU A N 1
ATOM 1322 C CA . GLU A 1 174 ? -11.650 -4.378 28.373 1.00 83.69 174 GLU A CA 1
ATOM 1323 C C . GLU A 1 174 ? -11.229 -3.256 29.327 1.00 83.69 174 GLU A C 1
ATOM 1325 O O . GLU A 1 174 ? -11.362 -3.416 30.537 1.00 83.69 174 GLU A O 1
ATOM 1330 N N . LEU A 1 175 ? -10.863 -2.084 28.794 1.00 84.31 175 LEU A N 1
ATOM 1331 C CA . LEU A 1 175 ? -10.507 -0.900 29.586 1.00 84.31 175 LEU A CA 1
ATOM 1332 C C . LEU A 1 175 ? -11.640 -0.417 30.501 1.00 84.31 175 LEU A C 1
ATOM 1334 O O . LEU A 1 175 ? -11.380 0.001 31.625 1.00 84.31 175 LEU A O 1
ATOM 1338 N N . CYS A 1 176 ? -12.888 -0.463 30.029 1.00 85.06 176 CYS A N 1
ATOM 1339 C CA . CYS A 1 176 ? -14.056 -0.032 30.805 1.00 85.06 176 CYS A CA 1
ATOM 1340 C C . CYS A 1 176 ? -14.649 -1.146 31.684 1.00 85.06 176 CYS A C 1
ATOM 1342 O O . CYS A 1 176 ? -15.691 -0.928 32.301 1.00 85.06 176 CYS A O 1
ATOM 1344 N N . GLU A 1 177 ? -14.066 -2.351 31.680 1.00 84.06 177 GLU A N 1
ATOM 1345 C CA . GLU A 1 177 ? -14.613 -3.557 32.318 1.00 84.06 177 GLU A CA 1
ATOM 1346 C C . GLU A 1 177 ? -16.131 -3.737 32.112 1.00 84.06 177 GLU A C 1
ATOM 1348 O O . GLU A 1 177 ? -16.886 -4.061 33.037 1.00 84.06 177 GLU A O 1
ATOM 1353 N N . LEU A 1 178 ? -16.608 -3.513 30.886 1.00 80.94 178 LEU A N 1
ATOM 1354 C CA . LEU A 1 178 ? -18.035 -3.568 30.569 1.00 80.94 178 LEU A CA 1
ATOM 1355 C C . LEU A 1 178 ? -18.603 -4.974 30.843 1.00 80.94 178 LEU A C 1
ATOM 1357 O O . LEU A 1 178 ? -18.242 -5.951 30.181 1.00 80.94 178 LEU A O 1
ATOM 1361 N N . LYS A 1 179 ? -19.529 -5.078 31.805 1.00 85.31 179 LYS A N 1
ATOM 1362 C CA . LYS A 1 179 ? -20.145 -6.341 32.258 1.00 85.31 179 LYS A CA 1
ATOM 1363 C C . LYS A 1 179 ? -21.634 -6.418 31.893 1.00 85.31 179 LYS A C 1
ATOM 1365 O O . LYS A 1 179 ? -22.323 -5.404 31.778 1.00 85.31 179 LYS A O 1
ATOM 1370 N N . GLY A 1 180 ? -22.129 -7.647 31.725 1.00 86.50 180 GLY A N 1
ATOM 1371 C CA . GLY A 1 180 ? -23.556 -7.960 31.583 1.00 86.50 180 GLY A CA 1
ATOM 1372 C C . GLY A 1 180 ? -24.240 -7.341 30.357 1.00 86.50 180 GLY A C 1
ATOM 1373 O O . GLY A 1 180 ? -23.733 -7.415 29.235 1.00 86.50 180 GLY A O 1
ATOM 1374 N N . ASP A 1 181 ? -25.407 -6.734 30.584 1.00 87.56 181 ASP A N 1
ATOM 1375 C CA . ASP A 1 181 ? -26.328 -6.271 29.536 1.00 87.56 181 ASP A CA 1
ATOM 1376 C C . ASP A 1 181 ? -25.786 -5.116 28.687 1.00 87.56 181 ASP A C 1
ATOM 1378 O O . ASP A 1 181 ? -26.112 -5.014 27.504 1.00 87.56 181 ASP A O 1
ATOM 1382 N N . ILE A 1 182 ? -24.942 -4.246 29.256 1.00 85.44 182 ILE A N 1
ATOM 1383 C CA . ILE A 1 182 ? -24.400 -3.083 28.532 1.00 85.44 182 ILE A CA 1
ATOM 1384 C C . ILE A 1 182 ? -23.445 -3.550 27.431 1.00 85.44 182 ILE A C 1
ATOM 1386 O O . ILE A 1 182 ? -23.523 -3.069 26.302 1.00 85.44 182 ILE A O 1
ATOM 1390 N N . LYS A 1 183 ? -22.597 -4.542 27.730 1.00 86.50 183 LYS A N 1
ATOM 1391 C CA . LYS A 1 183 ? -21.703 -5.157 26.741 1.00 86.50 183 LYS A CA 1
ATOM 1392 C C . LYS A 1 183 ? -22.496 -5.789 25.598 1.00 86.50 183 LYS A C 1
ATOM 1394 O O . LYS A 1 183 ? -22.152 -5.589 24.437 1.00 86.50 183 LYS A O 1
ATOM 1399 N N . LYS A 1 184 ? -23.569 -6.517 25.925 1.00 88.69 184 LYS A N 1
ATOM 1400 C CA . LYS A 1 184 ? -24.426 -7.161 24.925 1.00 88.69 184 LYS A CA 1
ATOM 1401 C C . LYS A 1 184 ? -25.100 -6.133 24.011 1.00 88.69 184 LYS A C 1
ATOM 1403 O O . LYS A 1 184 ? -24.996 -6.257 22.797 1.00 88.69 184 LYS A O 1
ATOM 1408 N N . LYS A 1 185 ? -25.689 -5.075 24.581 1.00 89.50 185 LYS A N 1
ATOM 1409 C CA . LYS A 1 185 ? -26.280 -3.971 23.804 1.00 89.50 185 LYS A CA 1
ATOM 1410 C C . LYS A 1 185 ? -25.259 -3.270 22.908 1.00 89.50 185 LYS A C 1
ATOM 1412 O O . LYS A 1 185 ? -25.577 -2.931 21.776 1.00 89.50 185 LYS A O 1
ATOM 1417 N N . ALA A 1 186 ? -24.043 -3.040 23.402 1.00 87.00 186 ALA A N 1
ATOM 1418 C CA . ALA A 1 186 ? -22.995 -2.406 22.610 1.00 87.00 186 ALA A CA 1
ATOM 1419 C C . ALA A 1 186 ? -22.583 -3.275 21.409 1.00 87.00 186 ALA A C 1
ATOM 1421 O O . ALA A 1 186 ? -22.448 -2.746 20.310 1.00 87.00 186 ALA A O 1
ATOM 1422 N N . LEU A 1 187 ? -22.447 -4.593 21.597 1.00 85.56 187 LEU A N 1
ATOM 1423 C CA . LEU A 1 187 ? -22.172 -5.537 20.507 1.00 85.56 187 LEU A CA 1
ATOM 1424 C C . LEU A 1 187 ? -23.310 -5.567 19.474 1.00 85.56 187 LEU A C 1
ATOM 1426 O O . LEU A 1 187 ? -23.036 -5.473 18.284 1.00 85.56 187 LEU A O 1
ATOM 1430 N N . GLU A 1 188 ? -24.571 -5.587 19.915 1.00 89.62 188 GLU A N 1
ATOM 1431 C CA . GLU A 1 188 ? -25.734 -5.542 19.011 1.00 89.62 188 GLU A CA 1
ATOM 1432 C C . GLU A 1 188 ? -25.758 -4.267 18.142 1.00 89.62 188 GLU A C 1
ATOM 1434 O O . GLU A 1 188 ? -26.037 -4.335 16.946 1.00 89.62 188 GLU A O 1
ATOM 1439 N N . ILE A 1 189 ? -25.425 -3.100 18.710 1.00 88.88 189 ILE A N 1
ATOM 1440 C CA . ILE A 1 189 ? -25.342 -1.833 17.956 1.00 88.88 189 ILE A CA 1
ATOM 1441 C C . ILE A 1 189 ? -24.190 -1.861 16.944 1.00 88.88 189 ILE A C 1
ATOM 1443 O O . ILE A 1 189 ? -24.306 -1.308 15.851 1.00 88.88 189 ILE A O 1
ATOM 1447 N N . ILE A 1 190 ? -23.070 -2.489 17.296 1.00 85.69 190 ILE A N 1
ATOM 1448 C CA . ILE A 1 190 ? -21.922 -2.615 16.393 1.00 85.69 190 ILE A CA 1
ATOM 1449 C C . ILE A 1 190 ? -22.262 -3.511 15.217 1.00 85.69 190 ILE A C 1
ATOM 1451 O O . ILE A 1 190 ? -21.945 -3.144 14.090 1.00 85.69 190 ILE A O 1
ATOM 1455 N N . ASP A 1 191 ? -22.948 -4.624 15.458 1.00 85.50 191 ASP A N 1
ATOM 1456 C CA . ASP A 1 191 ? -23.406 -5.498 14.385 1.00 85.50 191 ASP A CA 1
ATOM 1457 C C . ASP A 1 191 ? -24.387 -4.758 13.453 1.00 85.50 191 ASP A C 1
ATOM 1459 O O . ASP A 1 191 ? -24.278 -4.879 12.231 1.00 85.50 191 ASP A O 1
ATOM 1463 N N . ASP A 1 192 ? -25.291 -3.918 13.982 1.00 90.19 192 ASP A N 1
ATOM 1464 C CA . ASP A 1 192 ? -26.146 -3.041 13.156 1.00 90.19 192 ASP A CA 1
ATOM 1465 C C . ASP A 1 192 ? -25.319 -2.065 12.303 1.00 90.19 192 ASP A C 1
ATOM 1467 O O . ASP A 1 192 ? -25.535 -1.938 11.093 1.00 90.19 192 ASP A O 1
ATOM 1471 N N . TYR A 1 193 ? -24.328 -1.401 12.902 1.00 90.19 193 TYR A N 1
ATOM 1472 C CA . TYR A 1 193 ? -23.428 -0.499 12.182 1.00 90.19 193 TYR A CA 1
ATOM 1473 C C . TYR A 1 193 ? -22.638 -1.234 11.099 1.00 90.19 193 TYR A C 1
ATOM 1475 O O . TYR A 1 193 ? -22.573 -0.760 9.961 1.00 90.19 193 TYR A O 1
ATOM 1483 N N . ALA A 1 194 ? -22.120 -2.418 11.407 1.00 84.50 194 ALA A N 1
ATOM 1484 C CA . ALA A 1 194 ? -21.352 -3.231 10.483 1.00 84.50 194 ALA A CA 1
ATOM 1485 C C . ALA A 1 194 ? -22.200 -3.680 9.283 1.00 84.50 194 ALA A C 1
ATOM 1487 O O . ALA A 1 194 ? -21.760 -3.550 8.139 1.00 84.50 194 ALA A O 1
ATOM 1488 N N . ASN A 1 195 ? -23.449 -4.097 9.521 1.00 86.06 195 ASN A N 1
ATOM 1489 C CA . ASN A 1 195 ? -24.411 -4.446 8.468 1.00 86.06 195 ASN A CA 1
ATOM 1490 C C . ASN A 1 195 ? -24.769 -3.258 7.560 1.00 86.06 195 ASN A C 1
ATOM 1492 O O . ASN A 1 195 ? -25.154 -3.443 6.406 1.00 86.06 195 ASN A O 1
ATOM 1496 N N . ARG A 1 196 ? -24.618 -2.027 8.055 1.00 87.12 196 ARG A N 1
ATOM 1497 C CA . ARG A 1 196 ? -24.815 -0.788 7.284 1.00 87.12 196 ARG A CA 1
ATOM 1498 C C . ARG A 1 196 ? -23.538 -0.295 6.592 1.00 87.12 196 ARG A C 1
ATOM 1500 O O . ARG A 1 196 ? -23.594 0.713 5.875 1.00 87.12 196 ARG A O 1
ATOM 1507 N N . GLY A 1 197 ? -22.413 -0.990 6.778 1.00 85.44 197 GLY A N 1
ATOM 1508 C CA . GLY A 1 197 ? -21.102 -0.609 6.250 1.00 85.44 197 GLY A CA 1
ATOM 1509 C C . GLY A 1 197 ? -20.465 0.557 7.009 1.00 85.44 197 GLY A C 1
ATOM 1510 O O . GLY A 1 197 ? -19.743 1.355 6.416 1.00 85.44 197 GLY A O 1
ATOM 1511 N N . LEU A 1 198 ? -20.784 0.706 8.296 1.00 88.50 198 LEU A N 1
ATOM 1512 C CA . LEU A 1 198 ? -20.261 1.749 9.175 1.00 88.50 198 LEU A CA 1
ATOM 1513 C C . LEU A 1 198 ? -19.240 1.140 10.139 1.00 88.50 198 LEU A C 1
ATOM 1515 O O . LEU A 1 198 ? -19.509 0.140 10.803 1.00 88.50 198 LEU A O 1
ATOM 1519 N N . ARG A 1 199 ? -18.077 1.780 10.258 1.00 85.62 199 ARG A N 1
ATOM 1520 C CA . ARG A 1 199 ? -17.050 1.434 11.241 1.00 85.62 199 ARG A CA 1
ATOM 1521 C C . ARG A 1 199 ? -17.447 1.986 12.605 1.00 85.62 199 ARG A C 1
ATOM 1523 O O . ARG A 1 199 ? -17.769 3.161 12.729 1.00 85.62 199 ARG A O 1
ATOM 1530 N N . SER A 1 200 ? -17.386 1.173 13.652 1.00 84.75 200 SER A N 1
ATOM 1531 C CA . SER A 1 200 ? -17.675 1.619 15.018 1.00 84.75 200 SER A CA 1
ATOM 1532 C C . SER A 1 200 ? -16.414 2.098 15.744 1.00 84.75 200 SER A C 1
ATOM 1534 O O . SER A 1 200 ? -15.433 1.355 15.824 1.00 84.75 200 SER A O 1
ATOM 1536 N N . LEU A 1 201 ? -16.463 3.287 16.347 1.00 86.25 201 LEU A N 1
ATOM 1537 C CA . LEU A 1 201 ? -15.450 3.788 17.277 1.00 86.25 201 LEU A CA 1
ATOM 1538 C C . LEU A 1 201 ? -16.019 3.828 18.703 1.00 86.25 201 LEU A C 1
ATOM 1540 O O . LEU A 1 201 ? -17.071 4.423 18.939 1.00 86.25 201 LEU A O 1
ATOM 1544 N N . GLY A 1 202 ? -15.329 3.195 19.654 1.00 86.81 202 GLY A N 1
ATOM 1545 C CA . GLY A 1 202 ? -15.684 3.242 21.074 1.00 86.81 202 GLY A CA 1
ATOM 1546 C C . GLY A 1 202 ? -15.129 4.492 21.751 1.00 86.81 202 GLY A C 1
ATOM 1547 O O . GLY A 1 202 ? -13.957 4.817 21.579 1.00 86.81 202 GLY A O 1
ATOM 1548 N N . LEU A 1 203 ? -15.963 5.178 22.531 1.00 88.69 203 LEU A N 1
ATOM 1549 C CA . LEU A 1 203 ? -15.586 6.354 23.311 1.00 88.69 203 LEU A CA 1
ATOM 1550 C C . LEU A 1 203 ? -15.601 6.007 24.799 1.00 88.69 203 LEU A C 1
ATOM 1552 O O . LEU A 1 203 ? -16.618 5.554 25.329 1.00 88.69 203 LEU A O 1
ATOM 1556 N N . ALA A 1 204 ? -14.485 6.268 25.473 1.00 89.69 204 ALA A N 1
ATOM 1557 C CA . ALA A 1 204 ? -14.346 6.122 26.913 1.00 89.69 204 ALA A CA 1
ATOM 1558 C C . ALA A 1 204 ? -13.729 7.385 27.517 1.00 89.69 204 ALA A C 1
ATOM 1560 O O . ALA A 1 204 ? -12.956 8.089 26.862 1.00 89.69 204 ALA A O 1
ATOM 1561 N N . ARG A 1 205 ? -14.086 7.680 28.764 1.00 89.00 205 ARG A N 1
ATOM 1562 C CA . ARG A 1 205 ? -13.592 8.836 29.512 1.00 89.00 205 ARG A CA 1
ATOM 1563 C C . ARG A 1 205 ? -13.096 8.385 30.873 1.00 89.00 205 ARG A C 1
ATOM 1565 O O . ARG A 1 205 ? -13.739 7.582 31.531 1.00 89.00 205 ARG A O 1
ATOM 1572 N N . GLN A 1 206 ? -12.002 8.976 31.322 1.00 90.50 206 GLN A N 1
ATOM 1573 C CA . GLN A 1 206 ? -11.476 8.811 32.669 1.00 90.50 206 GLN A CA 1
ATOM 1574 C C . GLN A 1 206 ? -11.203 10.194 33.262 1.00 90.50 206 GLN A C 1
ATOM 1576 O O . GLN A 1 206 ? -10.750 11.102 32.561 1.00 90.50 206 GLN A O 1
ATOM 1581 N N . THR A 1 207 ? -11.484 10.367 34.552 1.00 87.44 207 THR A N 1
ATOM 1582 C CA . THR A 1 207 ? -11.097 11.574 35.298 1.00 87.44 207 THR A CA 1
ATOM 1583 C C . THR A 1 207 ? -9.823 11.290 36.090 1.00 87.44 207 THR A C 1
ATOM 1585 O O . THR A 1 207 ? -9.740 10.246 36.735 1.00 87.44 207 THR A O 1
ATOM 1588 N N . VAL A 1 208 ? -8.851 12.208 36.076 1.00 90.56 208 VAL A N 1
ATOM 1589 C CA . VAL A 1 208 ? -7.591 12.095 36.837 1.00 90.56 208 VAL A CA 1
ATOM 1590 C C . VAL A 1 208 ? -7.597 13.123 37.979 1.00 90.56 208 VAL A C 1
ATOM 1592 O O . VAL A 1 208 ? -7.363 14.309 37.722 1.00 90.56 208 VAL A O 1
ATOM 1595 N N . PRO A 1 209 ? -7.899 12.720 39.230 1.00 85.06 209 PRO A N 1
ATOM 1596 C CA . PRO A 1 209 ? -8.068 13.655 40.345 1.00 85.06 209 PRO A CA 1
ATOM 1597 C C . PRO A 1 209 ? -6.788 14.415 40.709 1.00 85.06 209 PRO A C 1
ATOM 1599 O O . PRO A 1 209 ? -6.845 15.606 41.013 1.00 85.06 209 PRO A O 1
ATOM 1602 N N . GLU A 1 210 ? -5.632 13.750 40.639 1.00 81.69 210 GLU A N 1
ATOM 1603 C CA . GLU A 1 210 ? -4.349 14.302 41.096 1.00 81.69 210 GLU A CA 1
ATOM 1604 C C . GLU A 1 210 ? -3.693 15.261 40.090 1.00 81.69 210 GLU A C 1
ATOM 1606 O O . GLU A 1 210 ? -2.687 15.892 40.408 1.00 81.69 210 GLU A O 1
ATOM 1611 N N . LYS A 1 211 ? -4.270 15.414 38.884 1.00 82.25 211 LYS A N 1
ATOM 1612 C CA . LYS A 1 211 ? -3.801 16.312 37.805 1.00 82.25 211 LYS A CA 1
ATOM 1613 C C . LYS A 1 211 ? -2.309 16.175 37.450 1.00 82.25 211 LYS A C 1
ATOM 1615 O O . LYS A 1 211 ? -1.740 17.076 36.832 1.00 82.25 211 LYS A O 1
ATOM 1620 N N . SER A 1 212 ? -1.679 15.064 37.814 1.00 83.19 212 SER A N 1
ATOM 1621 C CA . SER A 1 212 ? -0.306 14.719 37.460 1.00 83.19 212 SER A CA 1
ATOM 1622 C C . SER A 1 212 ? -0.309 13.689 36.326 1.00 83.19 212 SER A C 1
ATOM 1624 O O . SER A 1 212 ? -1.301 12.999 36.099 1.00 83.19 212 SER A O 1
ATOM 1626 N N . LYS A 1 213 ? 0.787 13.618 35.562 1.00 80.62 213 LYS A N 1
ATOM 1627 C CA . LYS A 1 213 ? 0.874 12.757 34.369 1.00 80.62 213 LYS A CA 1
ATOM 1628 C C . LYS A 1 213 ? 1.018 11.266 34.690 1.00 80.62 213 LYS A C 1
ATOM 1630 O O . LYS A 1 213 ? 0.682 10.449 33.846 1.00 80.62 213 LYS A O 1
ATOM 1635 N N . GLU A 1 214 ? 1.545 10.939 35.866 1.00 83.81 214 GLU A N 1
ATOM 1636 C CA . GLU A 1 214 ? 1.887 9.566 36.270 1.00 83.81 214 GLU A CA 1
ATOM 1637 C C . GLU A 1 214 ? 0.889 8.965 37.268 1.00 83.81 214 GLU A C 1
ATOM 1639 O O . GLU A 1 214 ? 1.027 7.812 37.657 1.00 83.81 214 GLU A O 1
ATOM 1644 N N . SER A 1 215 ? -0.108 9.740 37.703 1.00 81.12 215 SER A N 1
ATOM 1645 C CA . SER A 1 215 ? -1.115 9.261 38.647 1.00 81.12 215 SER A CA 1
ATOM 1646 C C . SER A 1 215 ? -2.153 8.377 37.963 1.00 81.12 215 SER A C 1
ATOM 1648 O O . SER A 1 215 ? -2.547 8.620 36.818 1.00 81.12 215 SER A O 1
ATOM 1650 N N . GLU A 1 216 ? -2.624 7.366 38.690 1.00 78.88 216 GLU A N 1
ATOM 1651 C CA . GLU A 1 216 ? -3.725 6.521 38.249 1.00 78.88 216 GLU A CA 1
ATOM 1652 C C . GLU A 1 216 ? -5.032 7.325 38.195 1.00 78.88 216 GLU A C 1
ATOM 1654 O O . GLU A 1 216 ? -5.421 8.034 39.127 1.00 78.88 216 GLU A O 1
ATOM 1659 N N . GLY A 1 217 ? -5.732 7.227 37.066 1.00 82.31 217 GLY A N 1
ATOM 1660 C CA . GLY A 1 217 ? -7.055 7.817 36.924 1.00 82.31 217 GLY A CA 1
ATOM 1661 C C . GLY A 1 217 ? -8.154 6.969 37.573 1.00 82.31 217 GLY A C 1
ATOM 1662 O O . GLY A 1 217 ? -7.973 5.803 37.910 1.00 82.31 217 GLY A O 1
ATOM 1663 N N . SER A 1 218 ? -9.341 7.560 37.702 1.00 86.69 218 SER A N 1
ATOM 1664 C CA . SER A 1 218 ? -10.578 6.846 38.075 1.00 86.69 218 SER A CA 1
ATOM 1665 C C . SER A 1 218 ? -10.929 5.714 37.090 1.00 86.69 218 SER A C 1
ATOM 1667 O O . SER A 1 218 ? -10.388 5.679 35.992 1.00 86.69 218 SER A O 1
ATOM 1669 N N . PRO A 1 219 ? -11.836 4.778 37.407 1.00 87.88 219 PRO A N 1
ATOM 1670 C CA . PRO A 1 219 ? -12.257 3.764 36.437 1.00 87.88 219 PRO A CA 1
ATOM 1671 C C . PRO A 1 219 ? -12.734 4.384 35.112 1.00 87.88 219 PRO A C 1
ATOM 1673 O O . PRO A 1 219 ? -13.387 5.429 35.113 1.00 87.88 219 PRO A O 1
ATOM 1676 N N . TRP A 1 220 ? -12.406 3.751 33.982 1.00 89.50 220 TRP A N 1
ATOM 1677 C CA . TRP A 1 220 ? -12.859 4.215 32.672 1.00 89.50 220 TRP A CA 1
ATOM 1678 C C . TRP A 1 220 ? -14.377 4.099 32.556 1.00 89.50 220 TRP A C 1
ATOM 1680 O O . TRP A 1 220 ? -14.965 3.035 32.735 1.00 89.50 220 TRP A O 1
ATOM 1690 N N . GLU A 1 221 ? -15.012 5.206 32.202 1.00 87.69 221 GLU A N 1
ATOM 1691 C CA . GLU A 1 221 ? -16.435 5.279 31.925 1.00 87.69 221 GLU A CA 1
ATOM 1692 C C . GLU A 1 221 ? -16.665 5.115 30.426 1.00 87.69 221 GLU A C 1
ATOM 1694 O O . GLU A 1 221 ? -16.165 5.899 29.612 1.00 87.69 221 GLU A O 1
ATOM 1699 N N . PHE A 1 222 ? -17.464 4.120 30.048 1.00 89.00 222 PHE A N 1
ATOM 1700 C CA . PHE A 1 222 ? -17.912 3.983 28.671 1.00 89.00 222 PHE A CA 1
ATOM 1701 C C . PHE A 1 222 ? -18.930 5.077 28.338 1.00 89.00 222 PHE A C 1
ATOM 1703 O O . PHE A 1 222 ? -20.012 5.132 28.923 1.00 89.00 222 PHE A O 1
ATOM 1710 N N . VAL A 1 223 ? -18.587 5.943 27.386 1.00 89.12 223 VAL A N 1
ATOM 1711 C CA . VAL A 1 223 ? -19.419 7.089 26.996 1.00 89.12 223 VAL A CA 1
ATOM 1712 C C . VAL A 1 223 ? -20.379 6.707 25.872 1.00 89.12 223 VAL A C 1
ATOM 1714 O O . VAL A 1 223 ? -21.540 7.113 25.893 1.00 89.12 223 VAL A O 1
ATOM 1717 N N . GLY A 1 224 ? -19.919 5.927 24.889 1.00 88.62 224 GLY A N 1
ATOM 1718 C CA . GLY A 1 224 ? -20.771 5.490 23.786 1.00 88.62 224 GLY A CA 1
ATOM 1719 C C . GLY A 1 224 ? -20.027 5.004 22.546 1.00 88.62 224 GLY A C 1
ATOM 1720 O O . GLY A 1 224 ? -18.814 4.795 22.552 1.00 88.62 224 GLY A O 1
ATOM 1721 N N . LEU A 1 225 ? -20.794 4.830 21.467 1.00 88.19 225 LEU A N 1
ATOM 1722 C CA . LEU A 1 225 ? -20.322 4.392 20.155 1.00 88.19 225 LEU A CA 1
ATOM 1723 C C . LEU A 1 225 ? -20.553 5.487 19.118 1.00 88.19 225 LEU A C 1
ATOM 1725 O O . LEU A 1 225 ? -21.661 6.014 19.006 1.00 88.19 225 LEU A O 1
ATOM 1729 N N . LEU A 1 226 ? -19.531 5.769 18.318 1.00 89.25 226 LEU A N 1
ATOM 1730 C CA . LEU A 1 226 ? -19.606 6.681 17.185 1.00 89.25 226 LEU A CA 1
ATOM 1731 C C . LEU A 1 226 ? -19.470 5.888 15.874 1.00 89.25 226 LEU A C 1
ATOM 1733 O O . LEU A 1 226 ? -18.429 5.260 15.666 1.00 89.25 226 LEU A O 1
ATOM 1737 N N . PRO A 1 227 ? -20.482 5.891 14.987 1.00 90.25 227 PRO A N 1
ATOM 1738 C CA . PRO A 1 227 ? -20.347 5.317 13.656 1.00 90.25 227 PRO A CA 1
ATOM 1739 C C . PRO A 1 227 ? -19.544 6.249 12.739 1.00 90.25 227 PRO A C 1
ATOM 1741 O O . PRO A 1 227 ? -19.812 7.447 12.652 1.00 90.25 227 PRO A O 1
ATOM 1744 N N . LEU A 1 228 ? -18.588 5.679 12.017 1.00 88.75 228 LEU A N 1
ATOM 1745 C CA . LEU A 1 228 ? -17.778 6.326 10.995 1.00 88.75 228 LEU A CA 1
ATOM 1746 C C . LEU A 1 228 ? -18.092 5.692 9.644 1.00 88.75 228 LEU A C 1
ATOM 1748 O O . LEU A 1 228 ? -18.131 4.470 9.508 1.00 88.75 228 LEU A O 1
ATOM 1752 N N . PHE A 1 229 ? -18.306 6.529 8.638 1.00 87.12 229 PHE A N 1
ATOM 1753 C CA . PHE A 1 229 ? -18.501 6.080 7.269 1.00 87.12 229 PHE A CA 1
ATOM 1754 C C . PHE A 1 229 ? -17.283 6.466 6.440 1.00 87.12 229 PHE A C 1
ATOM 1756 O O . PHE A 1 229 ? -16.938 7.645 6.386 1.00 87.12 229 PHE A O 1
ATOM 1763 N N . ASP A 1 230 ? -16.661 5.479 5.799 1.00 83.62 230 ASP A N 1
ATOM 1764 C CA . ASP A 1 230 ? -15.589 5.695 4.832 1.00 83.62 230 ASP A CA 1
ATOM 1765 C C . ASP A 1 230 ? -16.151 5.472 3.420 1.00 83.62 230 ASP A C 1
ATOM 1767 O O . ASP A 1 230 ? -16.295 4.324 2.980 1.00 83.62 230 ASP A O 1
ATOM 1771 N N . PRO A 1 231 ? -16.611 6.535 2.733 1.00 84.94 231 PRO A N 1
ATOM 1772 C CA . PRO A 1 231 ? -17.182 6.384 1.409 1.00 84.94 231 PRO A CA 1
ATOM 1773 C C . PRO A 1 231 ? -16.103 5.930 0.419 1.00 84.94 231 PRO A C 1
ATOM 1775 O O . PRO A 1 231 ? -15.025 6.528 0.370 1.00 84.94 231 PRO A O 1
ATOM 1778 N N . PRO A 1 232 ? -16.393 4.940 -0.444 1.00 85.88 232 PRO A N 1
ATOM 1779 C CA . PRO A 1 232 ? -15.487 4.622 -1.534 1.00 85.88 232 PRO A CA 1
ATOM 1780 C C . PRO A 1 232 ? -15.281 5.852 -2.420 1.00 85.88 232 PRO A C 1
ATOM 1782 O O . PRO A 1 232 ? -16.190 6.671 -2.601 1.00 85.88 232 PRO A O 1
ATOM 1785 N N . ARG A 1 233 ? -14.091 5.970 -3.013 1.00 90.38 233 ARG A N 1
ATOM 1786 C CA . ARG A 1 233 ? -13.826 7.054 -3.960 1.00 90.38 233 ARG A CA 1
ATOM 1787 C C . ARG A 1 233 ? -14.767 6.921 -5.157 1.00 90.38 233 ARG A C 1
ATOM 1789 O O . ARG A 1 233 ? -15.123 5.818 -5.572 1.00 90.38 233 ARG A O 1
ATOM 1796 N N . HIS A 1 234 ? -15.154 8.062 -5.718 1.00 89.75 234 HIS A N 1
ATOM 1797 C CA . HIS A 1 234 ? -16.125 8.146 -6.811 1.00 89.75 234 HIS A CA 1
AT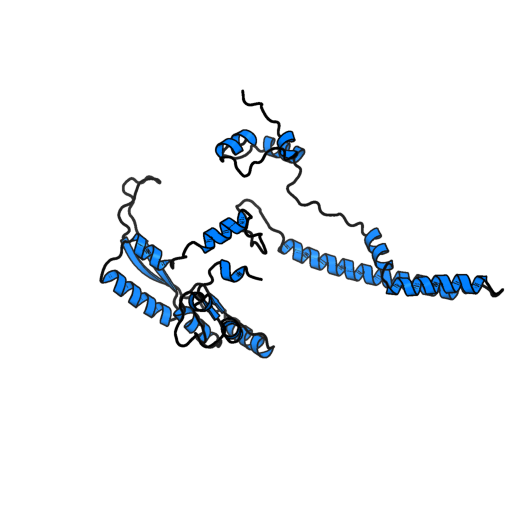OM 1798 C C . HIS A 1 234 ? -15.714 7.346 -8.062 1.00 89.75 234 HIS A C 1
ATOM 1800 O O . HIS A 1 234 ? -16.572 6.874 -8.799 1.00 89.75 234 HIS A O 1
ATOM 1806 N N . ASP A 1 235 ? -14.413 7.164 -8.276 1.00 92.50 235 ASP A N 1
ATOM 1807 C CA . ASP A 1 235 ? -13.795 6.446 -9.392 1.00 92.50 235 ASP A CA 1
ATOM 1808 C C . ASP A 1 235 ? -13.544 4.953 -9.116 1.00 92.50 235 ASP A C 1
ATOM 1810 O O . ASP A 1 235 ? -13.215 4.198 -10.034 1.00 92.50 235 ASP A O 1
ATOM 1814 N N . SER A 1 236 ? -13.699 4.495 -7.868 1.00 91.06 236 SER A N 1
ATOM 1815 C CA . SER A 1 236 ? -13.311 3.135 -7.468 1.00 91.06 236 SER A CA 1
ATOM 1816 C C . SER A 1 236 ? -14.115 2.068 -8.204 1.00 91.06 236 SER A C 1
ATOM 1818 O O . SER A 1 236 ? -13.535 1.133 -8.747 1.00 91.06 236 SER A O 1
ATOM 1820 N N . ALA A 1 237 ? -15.439 2.226 -8.286 1.00 91.12 237 ALA A N 1
ATOM 1821 C CA . ALA A 1 237 ? -16.307 1.258 -8.957 1.00 91.12 237 ALA A CA 1
ATOM 1822 C C . ALA A 1 237 ? -15.989 1.139 -10.459 1.00 91.12 237 ALA A C 1
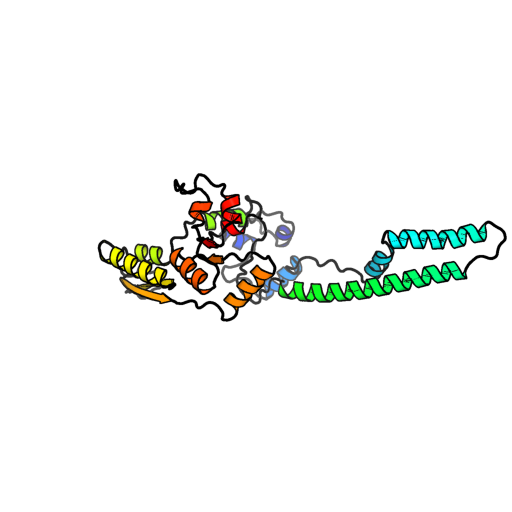ATOM 1824 O O . ALA A 1 237 ? -15.933 0.038 -11.007 1.00 91.12 237 ALA A O 1
ATOM 1825 N N . GLU A 1 238 ? -15.728 2.266 -11.129 1.00 93.44 238 GLU A N 1
ATOM 1826 C CA . GLU A 1 238 ? -15.350 2.265 -12.544 1.00 93.44 238 GLU A CA 1
ATOM 1827 C C . GLU A 1 238 ? -13.969 1.635 -12.757 1.00 93.44 238 GLU A C 1
ATOM 1829 O O . GLU A 1 238 ? -13.784 0.854 -13.691 1.00 93.44 238 GLU A O 1
ATOM 1834 N N . THR A 1 239 ? -13.017 1.932 -11.870 1.00 92.75 239 THR A N 1
ATOM 1835 C CA . THR A 1 239 ? -11.660 1.374 -11.908 1.00 92.75 239 THR A CA 1
ATOM 1836 C C . THR A 1 239 ? -11.679 -0.140 -11.733 1.00 92.75 239 THR A C 1
ATOM 1838 O O . THR A 1 239 ? -11.033 -0.850 -12.501 1.00 92.75 239 THR A O 1
ATOM 1841 N N . ILE A 1 240 ? -12.474 -0.649 -10.789 1.00 91.06 240 ILE A N 1
ATOM 1842 C CA . ILE A 1 240 ? -12.673 -2.088 -10.577 1.00 91.06 240 ILE A CA 1
ATOM 1843 C C . ILE A 1 240 ? -13.248 -2.733 -11.839 1.00 91.06 240 ILE A C 1
ATOM 1845 O O . ILE A 1 240 ? -12.729 -3.743 -12.308 1.00 91.06 240 ILE A O 1
ATOM 1849 N N . ARG A 1 241 ? -14.285 -2.129 -12.428 1.00 91.19 241 ARG A N 1
ATOM 1850 C CA . ARG A 1 241 ? -14.908 -2.637 -13.656 1.00 91.19 241 ARG A CA 1
ATOM 1851 C C . ARG A 1 241 ? -13.910 -2.703 -14.815 1.00 91.19 241 ARG A C 1
ATOM 1853 O O . ARG A 1 241 ? -13.819 -3.731 -15.475 1.00 91.19 241 ARG A O 1
ATOM 1860 N N . LYS A 1 242 ? -13.132 -1.636 -15.024 1.00 93.31 242 LYS A N 1
ATOM 1861 C CA . LYS A 1 242 ? -12.083 -1.573 -16.055 1.00 93.31 242 LYS A CA 1
ATOM 1862 C C . LYS A 1 242 ? -10.982 -2.606 -15.821 1.00 93.31 242 LYS A C 1
ATOM 1864 O O . LYS A 1 242 ? -10.543 -3.247 -16.768 1.00 93.31 242 LYS A O 1
ATOM 1869 N N . ALA A 1 243 ? -10.545 -2.790 -14.577 1.00 92.06 243 ALA A N 1
ATOM 1870 C CA . ALA A 1 243 ? -9.547 -3.800 -14.238 1.00 92.06 243 ALA A CA 1
ATOM 1871 C C . ALA A 1 243 ? -10.047 -5.215 -14.577 1.00 92.06 243 ALA A C 1
ATOM 1873 O O . ALA A 1 243 ? -9.330 -5.973 -15.228 1.00 92.06 243 ALA A O 1
ATOM 1874 N N . LEU A 1 244 ? -11.302 -5.529 -14.240 1.00 88.81 244 LEU A N 1
ATOM 1875 C CA . LEU A 1 244 ? -11.928 -6.809 -14.580 1.00 88.81 244 LEU A CA 1
ATOM 1876 C C . LEU A 1 244 ? -12.066 -7.010 -16.100 1.00 88.81 244 LEU A C 1
ATOM 1878 O O . LEU A 1 244 ? -11.797 -8.106 -16.586 1.00 88.81 244 LEU A O 1
ATOM 1882 N N . GLU A 1 245 ? -12.422 -5.967 -16.860 1.00 92.62 245 GLU A N 1
ATOM 1883 C CA . GLU A 1 245 ? -12.461 -6.003 -18.336 1.00 92.62 245 GLU A CA 1
ATOM 1884 C C . GLU A 1 245 ? -11.084 -6.300 -18.956 1.00 92.62 245 GLU A C 1
ATOM 1886 O O . GLU A 1 245 ? -11.003 -6.969 -19.984 1.00 92.62 245 GLU A O 1
ATOM 1891 N N . LEU A 1 246 ? -10.001 -5.849 -18.316 1.00 95.31 246 LEU A N 1
ATOM 1892 C CA . LEU A 1 246 ? -8.618 -6.127 -18.723 1.00 95.31 246 LEU A CA 1
ATOM 1893 C C . LEU A 1 246 ? -8.100 -7.495 -18.240 1.00 95.31 246 LEU A C 1
ATOM 1895 O O . LEU A 1 246 ? -6.935 -7.818 -18.469 1.00 95.31 246 LEU A O 1
ATOM 1899 N N . GLY A 1 247 ? -8.932 -8.294 -17.567 1.00 90.25 247 GLY A N 1
ATOM 1900 C CA . GLY A 1 247 ? -8.538 -9.588 -17.004 1.00 90.25 247 GLY A CA 1
ATOM 1901 C C . GLY A 1 247 ? -7.718 -9.488 -15.713 1.00 90.25 247 GLY A C 1
ATOM 1902 O O . GLY A 1 247 ? -7.127 -10.479 -15.289 1.00 90.25 247 GLY A O 1
ATOM 1903 N N . VAL A 1 248 ? -7.677 -8.316 -15.073 1.00 88.06 248 VAL A N 1
ATOM 1904 C CA . VAL A 1 248 ? -7.003 -8.106 -13.786 1.00 88.06 248 VAL A CA 1
ATOM 1905 C C . VAL A 1 248 ? -8.007 -8.319 -12.654 1.00 88.06 248 VAL A C 1
ATOM 1907 O O . VAL A 1 248 ? -8.936 -7.533 -12.463 1.00 88.06 248 VAL A O 1
ATOM 1910 N N . ALA A 1 249 ? -7.815 -9.387 -11.878 1.00 80.94 249 ALA A N 1
ATOM 1911 C CA . ALA A 1 249 ? -8.637 -9.664 -10.705 1.00 80.94 249 ALA A CA 1
ATOM 1912 C C . ALA A 1 249 ? -8.355 -8.641 -9.594 1.00 80.94 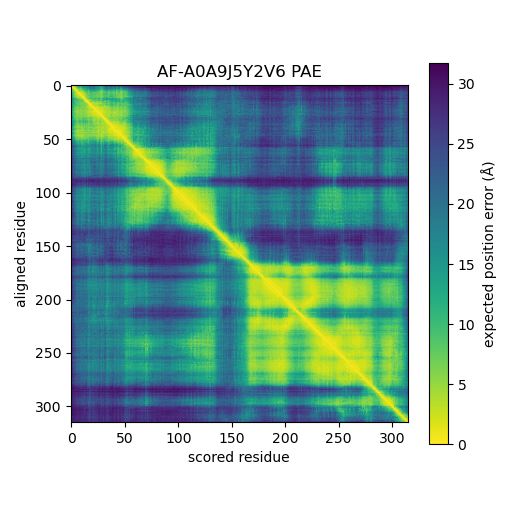249 ALA A C 1
ATOM 1914 O O . ALA A 1 249 ? -7.229 -8.531 -9.109 1.00 80.94 249 ALA A O 1
ATOM 1915 N N . VAL A 1 250 ? -9.387 -7.913 -9.164 1.00 82.81 250 VAL A N 1
ATOM 1916 C CA . VAL A 1 250 ? -9.288 -6.971 -8.043 1.00 82.81 250 VAL A CA 1
ATOM 1917 C C . VAL A 1 250 ? -9.745 -7.654 -6.766 1.00 82.81 250 VAL A C 1
ATOM 1919 O O . VAL A 1 250 ? -10.841 -8.215 -6.721 1.00 82.81 250 VAL A O 1
ATOM 1922 N N . LYS A 1 251 ? -8.909 -7.580 -5.725 1.00 81.06 251 LYS A N 1
ATOM 1923 C CA . LYS A 1 251 ? -9.215 -8.117 -4.401 1.00 81.06 251 LYS A CA 1
ATOM 1924 C C . LYS A 1 251 ? -9.151 -7.016 -3.348 1.00 81.06 251 LYS A C 1
ATOM 1926 O O . LYS A 1 251 ? -8.217 -6.218 -3.359 1.00 81.06 251 LYS A O 1
ATOM 1931 N N . MET A 1 252 ? -10.135 -6.948 -2.453 1.00 79.81 252 MET A N 1
ATOM 1932 C CA . MET A 1 252 ? -10.096 -6.012 -1.323 1.00 79.81 252 MET A CA 1
ATOM 1933 C C . MET A 1 252 ? -9.296 -6.635 -0.173 1.00 79.81 252 MET A C 1
ATOM 1935 O O . MET A 1 252 ? -9.330 -7.842 0.057 1.00 79.81 252 MET A O 1
ATOM 1939 N N . ILE A 1 253 ? -8.554 -5.800 0.542 1.00 79.75 253 ILE A N 1
ATOM 1940 C CA . ILE A 1 253 ? -7.869 -6.169 1.778 1.00 79.75 253 ILE A CA 1
ATOM 1941 C C . ILE A 1 253 ? -8.274 -5.119 2.800 1.00 79.75 253 ILE A C 1
ATOM 1943 O O . ILE A 1 253 ? -8.105 -3.924 2.554 1.00 79.75 253 ILE A O 1
ATOM 1947 N N . THR A 1 254 ? -8.871 -5.543 3.912 1.00 76.25 254 THR A N 1
ATOM 1948 C CA . THR A 1 254 ? -9.250 -4.619 4.987 1.00 76.25 254 THR A CA 1
ATOM 1949 C C . THR A 1 254 ? -9.116 -5.265 6.363 1.00 76.25 254 THR A C 1
ATOM 1951 O O . THR A 1 254 ? -9.335 -6.463 6.539 1.00 76.25 254 THR A O 1
ATOM 1954 N N . GLY A 1 255 ? -8.743 -4.444 7.346 1.00 72.31 255 GLY A N 1
ATOM 1955 C CA . GLY A 1 255 ? -8.737 -4.798 8.767 1.00 72.31 255 GLY A CA 1
ATOM 1956 C C . GLY A 1 255 ? -10.091 -4.592 9.456 1.00 72.31 255 GLY A C 1
ATOM 1957 O O . GLY A 1 255 ? -10.174 -4.710 10.675 1.00 72.31 255 GLY A O 1
ATOM 1958 N N . ASP A 1 256 ? -11.135 -4.228 8.709 1.00 75.75 256 ASP A N 1
ATOM 1959 C CA . ASP A 1 256 ? -12.501 -4.157 9.226 1.00 75.75 256 ASP A CA 1
ATOM 1960 C C . ASP A 1 256 ? -13.132 -5.538 9.415 1.00 75.75 256 ASP A C 1
ATOM 1962 O O . ASP A 1 256 ? -12.717 -6.535 8.826 1.00 75.75 256 ASP A O 1
ATOM 1966 N N . GLN A 1 257 ? -14.210 -5.574 10.199 1.00 72.56 257 GLN A N 1
ATOM 1967 C CA . GLN A 1 257 ? -15.058 -6.755 10.306 1.00 72.56 257 GLN A CA 1
ATOM 1968 C C . GLN A 1 257 ? -15.635 -7.157 8.936 1.00 72.56 257 GLN A C 1
ATOM 1970 O O . GLN A 1 257 ? -15.983 -6.313 8.104 1.00 72.56 257 GLN A O 1
ATOM 1975 N N . LEU A 1 258 ? -15.825 -8.466 8.739 1.00 78.19 258 LEU A N 1
ATOM 1976 C CA . LEU A 1 258 ? -16.331 -9.077 7.502 1.00 78.19 258 LEU A CA 1
ATOM 1977 C C . LEU A 1 258 ? -17.621 -8.435 6.970 1.00 78.19 258 LEU A C 1
ATOM 1979 O O . LEU A 1 258 ? -17.767 -8.276 5.758 1.00 78.19 258 LEU A O 1
ATOM 1983 N N . ALA A 1 259 ? -18.547 -8.060 7.853 1.00 82.25 259 ALA A N 1
ATOM 1984 C CA . ALA A 1 259 ? -19.811 -7.435 7.466 1.00 82.25 259 ALA A CA 1
ATOM 1985 C C . ALA A 1 259 ? -19.610 -6.063 6.792 1.00 82.25 259 ALA A C 1
ATOM 1987 O O . ALA A 1 259 ? -20.202 -5.815 5.741 1.00 82.25 259 ALA A O 1
ATOM 1988 N N . ILE A 1 260 ? -18.705 -5.227 7.318 1.00 84.00 260 ILE A N 1
ATOM 1989 C CA . ILE A 1 260 ? -18.376 -3.914 6.737 1.00 84.00 260 ILE A CA 1
ATOM 1990 C C . ILE A 1 260 ? -17.758 -4.103 5.352 1.00 84.00 260 ILE A C 1
ATOM 1992 O O . ILE A 1 260 ? -18.185 -3.471 4.385 1.00 84.00 260 ILE A O 1
ATOM 1996 N N . GLY A 1 261 ? -16.786 -5.014 5.240 1.00 84.62 261 GLY A N 1
ATOM 1997 C CA . GLY A 1 261 ? -16.140 -5.322 3.966 1.00 84.62 261 GLY A CA 1
ATOM 1998 C C . GLY A 1 261 ? -17.140 -5.799 2.910 1.00 84.62 261 GLY A C 1
ATOM 1999 O O . GLY A 1 261 ? -17.116 -5.304 1.785 1.00 84.62 261 GLY A O 1
ATOM 2000 N N . LYS A 1 262 ? -18.060 -6.705 3.275 1.00 85.94 262 LYS A N 1
ATOM 2001 C CA . LYS A 1 262 ? -19.105 -7.220 2.372 1.00 85.94 262 LYS A CA 1
ATOM 2002 C C . LYS A 1 262 ? -20.041 -6.126 1.886 1.00 85.94 262 LYS A C 1
ATOM 2004 O O . LYS A 1 262 ? -20.349 -6.081 0.696 1.00 85.94 262 LYS A O 1
ATOM 2009 N N . GLU A 1 263 ? -20.477 -5.238 2.771 1.00 87.12 263 GLU A N 1
ATOM 2010 C CA . GLU A 1 263 ? -21.359 -4.137 2.388 1.00 87.12 263 GLU A CA 1
ATOM 2011 C C . GLU A 1 263 ? -20.645 -3.131 1.470 1.00 87.12 263 GLU A C 1
ATOM 2013 O O . GLU A 1 263 ? -21.201 -2.722 0.446 1.00 87.12 263 GLU A O 1
ATOM 2018 N N . THR A 1 264 ? -19.386 -2.791 1.757 1.00 86.69 264 THR A N 1
ATOM 2019 C CA . THR A 1 264 ? -18.574 -1.920 0.892 1.00 86.69 264 THR A CA 1
ATOM 2020 C C . THR A 1 264 ? -18.302 -2.568 -0.468 1.00 86.69 264 THR A C 1
ATOM 2022 O O . THR A 1 264 ? -18.466 -1.922 -1.506 1.00 86.69 264 THR A O 1
ATOM 2025 N N . ALA A 1 265 ? -17.956 -3.856 -0.497 1.00 88.00 265 ALA A N 1
ATOM 2026 C CA . ALA A 1 265 ? -17.720 -4.609 -1.726 1.00 88.00 265 ALA A CA 1
ATOM 2027 C C . ALA A 1 265 ? -18.983 -4.716 -2.593 1.00 88.00 265 ALA A C 1
ATOM 2029 O O . ALA A 1 265 ? -18.923 -4.513 -3.809 1.00 88.00 265 ALA A O 1
ATOM 2030 N N . ARG A 1 266 ? -20.146 -4.929 -1.965 1.00 87.69 266 ARG A N 1
ATOM 2031 C CA . ARG A 1 266 ? -21.451 -4.919 -2.636 1.00 87.69 266 ARG A CA 1
ATOM 2032 C C . ARG A 1 266 ? -21.728 -3.575 -3.311 1.00 87.69 266 ARG A C 1
ATOM 2034 O O . ARG A 1 266 ? -22.169 -3.564 -4.458 1.00 87.69 266 ARG A O 1
ATOM 2041 N N . ARG A 1 267 ? -21.437 -2.453 -2.642 1.00 86.50 267 ARG A N 1
ATOM 2042 C CA . ARG A 1 267 ? -21.593 -1.101 -3.219 1.00 86.50 267 ARG A CA 1
ATOM 2043 C C . ARG A 1 267 ? -20.637 -0.834 -4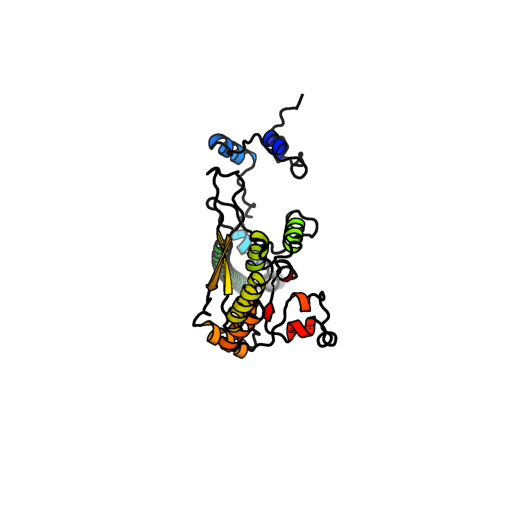.379 1.00 86.50 267 ARG A C 1
ATOM 2045 O O . ARG A 1 267 ? -21.013 -0.148 -5.322 1.00 86.50 267 ARG A O 1
ATOM 2052 N N . LEU A 1 268 ? -19.426 -1.382 -4.314 1.00 88.62 268 LEU A N 1
ATOM 2053 C CA . LEU A 1 268 ? -18.400 -1.255 -5.352 1.00 88.62 268 LEU A CA 1
ATOM 2054 C C . LEU A 1 268 ? -18.592 -2.209 -6.543 1.00 88.62 268 LEU A C 1
ATOM 2056 O O . LEU A 1 268 ? -17.846 -2.115 -7.513 1.00 88.62 268 LEU A O 1
ATOM 2060 N N . GLY A 1 269 ? -19.564 -3.125 -6.484 1.00 86.75 269 GLY A N 1
ATOM 2061 C CA . GLY A 1 269 ? -19.786 -4.122 -7.536 1.00 86.75 269 GLY A CA 1
ATOM 2062 C C . GLY A 1 269 ? -18.763 -5.263 -7.540 1.00 86.75 269 GLY A C 1
ATOM 2063 O O . GLY A 1 269 ? -18.637 -5.963 -8.538 1.00 86.75 269 GLY A O 1
ATOM 2064 N N . MET A 1 270 ? -18.051 -5.474 -6.429 1.00 84.25 270 MET A N 1
ATOM 2065 C CA . MET A 1 270 ? -17.058 -6.545 -6.261 1.00 84.25 270 MET A CA 1
ATOM 2066 C C . MET A 1 270 ? -17.665 -7.867 -5.768 1.00 84.25 270 MET A C 1
ATOM 2068 O O . MET A 1 270 ? -16.940 -8.800 -5.470 1.00 84.25 270 MET A O 1
ATOM 2072 N N . GLY A 1 271 ? -18.983 -7.976 -5.606 1.00 83.88 271 GLY A N 1
ATOM 2073 C CA . GLY A 1 271 ? -19.586 -9.162 -4.987 1.00 83.88 271 GLY A CA 1
ATOM 2074 C C . GLY A 1 271 ? -19.238 -9.316 -3.498 1.00 83.88 271 GLY A C 1
ATOM 2075 O O . GLY A 1 271 ? -18.651 -8.435 -2.877 1.00 83.88 271 GLY A O 1
ATOM 2076 N N . THR A 1 272 ? -19.670 -10.425 -2.892 1.00 83.25 272 THR A N 1
ATOM 2077 C CA . THR A 1 272 ? -19.617 -10.637 -1.429 1.00 83.25 272 THR A CA 1
ATOM 2078 C C . THR A 1 272 ? -18.956 -11.958 -1.028 1.00 83.25 272 THR A C 1
ATOM 2080 O O . THR A 1 272 ? -19.127 -12.417 0.104 1.00 83.25 272 THR A O 1
ATOM 2083 N N . ASN A 1 273 ? -18.222 -12.596 -1.948 1.00 81.69 273 ASN A N 1
ATOM 2084 C CA . ASN A 1 273 ? -17.511 -13.848 -1.688 1.00 81.69 273 ASN A CA 1
ATOM 2085 C C . ASN A 1 273 ? -16.206 -13.569 -0.921 1.00 81.69 273 ASN A C 1
ATOM 2087 O O . ASN A 1 273 ? -15.139 -13.399 -1.513 1.00 81.69 273 ASN A O 1
ATOM 2091 N N . MET A 1 274 ? -16.342 -13.421 0.398 1.00 77.06 274 MET A N 1
ATOM 2092 C CA . MET A 1 274 ? -15.326 -12.888 1.307 1.00 77.06 274 MET A CA 1
ATOM 2093 C C . MET A 1 274 ? -15.245 -13.751 2.563 1.00 77.06 274 MET A C 1
ATOM 2095 O O . MET A 1 274 ? -16.293 -14.130 3.103 1.00 77.06 274 MET A O 1
ATOM 2099 N N . TYR A 1 275 ? -14.025 -13.993 3.041 1.00 72.94 275 TYR A N 1
ATOM 2100 C CA . TYR A 1 275 ? -13.745 -14.837 4.202 1.00 72.94 275 TYR A CA 1
ATOM 2101 C C . TYR A 1 275 ? -12.776 -14.145 5.171 1.00 72.94 275 TYR A C 1
ATOM 2103 O O . TYR A 1 275 ? -11.959 -13.329 4.738 1.00 72.94 275 TYR A O 1
ATOM 2111 N N . PRO A 1 276 ? -12.855 -14.454 6.477 1.00 70.12 276 PRO A N 1
ATOM 2112 C CA . PRO A 1 276 ? -11.830 -14.059 7.434 1.00 70.12 276 PRO A CA 1
ATOM 2113 C C . PRO A 1 276 ? -10.489 -14.709 7.079 1.00 70.12 276 PRO A C 1
ATOM 2115 O O . PRO A 1 276 ? -10.436 -15.880 6.697 1.00 70.12 276 PRO A O 1
ATOM 2118 N N . SER A 1 277 ? -9.393 -13.979 7.258 1.00 65.94 277 SER A N 1
ATOM 2119 C CA . SER A 1 277 ? -8.039 -14.495 7.043 1.00 65.94 277 SER A CA 1
ATOM 2120 C C . SER A 1 277 ? -7.686 -15.556 8.078 1.00 65.94 277 SER A C 1
ATOM 2122 O O . SER A 1 277 ? -7.008 -16.518 7.740 1.00 65.94 277 SER A O 1
ATOM 2124 N N . SER A 1 278 ? -8.215 -15.457 9.299 1.00 63.31 278 SER A N 1
ATOM 2125 C CA . SER A 1 278 ? -8.104 -16.490 10.340 1.00 63.31 278 SER A CA 1
ATOM 2126 C C . SER A 1 278 ? -8.660 -17.854 9.892 1.00 63.31 278 SER A C 1
ATOM 2128 O O . SER A 1 278 ? -8.082 -18.900 10.196 1.00 63.31 278 SER A O 1
ATOM 2130 N N . THR A 1 279 ? -9.729 -17.872 9.086 1.00 64.56 279 THR A N 1
ATOM 2131 C CA . THR A 1 279 ? -10.270 -19.106 8.484 1.00 64.56 279 THR A CA 1
ATOM 2132 C C . THR A 1 279 ? -9.348 -19.669 7.398 1.00 64.56 279 THR A C 1
ATOM 2134 O O . THR A 1 279 ? -9.210 -20.885 7.273 1.00 64.56 279 THR A O 1
ATOM 2137 N N . LEU A 1 280 ? -8.686 -18.799 6.632 1.00 63.00 280 LEU A N 1
ATOM 2138 C CA . LEU A 1 280 ? -7.751 -19.183 5.566 1.00 63.00 280 LEU A CA 1
ATOM 2139 C C . LEU A 1 280 ? -6.398 -19.660 6.115 1.00 63.00 280 LEU A C 1
ATOM 2141 O O . LEU A 1 280 ? -5.780 -20.545 5.534 1.00 63.00 280 LEU A O 1
ATOM 2145 N N . LEU A 1 281 ? -5.967 -19.135 7.264 1.00 61.22 281 LEU A N 1
ATOM 2146 C CA . LEU A 1 281 ? -4.731 -19.525 7.954 1.00 61.22 281 LEU A CA 1
ATOM 2147 C C . LEU A 1 281 ? -4.841 -20.866 8.709 1.00 61.22 281 LEU A C 1
ATOM 2149 O O . LEU A 1 281 ? -3.854 -21.344 9.263 1.00 61.22 281 LEU A O 1
ATOM 2153 N N . GLY A 1 282 ? -6.012 -21.512 8.688 1.00 55.94 282 GLY A N 1
ATOM 2154 C CA . GLY A 1 282 ? -6.201 -22.874 9.195 1.00 55.94 282 GLY A CA 1
ATOM 2155 C C . GLY A 1 282 ? -6.480 -22.990 10.697 1.00 55.94 282 GLY A C 1
ATOM 2156 O O . GLY A 1 282 ? -6.530 -24.112 11.204 1.00 55.94 282 GLY A O 1
ATOM 2157 N N . GLU A 1 283 ? -6.706 -21.877 11.403 1.00 51.81 283 GLU A N 1
ATOM 2158 C CA . GLU A 1 283 ? -6.961 -21.876 12.854 1.00 51.81 283 GLU A CA 1
ATOM 2159 C C . GLU A 1 283 ? -8.389 -22.317 13.218 1.00 51.81 283 GLU A C 1
ATOM 2161 O O . GLU A 1 283 ? -8.615 -22.882 14.288 1.00 51.81 283 GLU A O 1
ATOM 2166 N N . HIS A 1 284 ? -9.348 -22.173 12.297 1.00 48.59 284 HIS A N 1
ATOM 2167 C CA . HIS A 1 284 ? -10.719 -22.656 12.466 1.00 48.59 284 HIS A CA 1
ATOM 2168 C C . HIS A 1 284 ? -11.184 -23.445 11.235 1.00 48.59 284 HIS A C 1
ATOM 2170 O O . HIS A 1 284 ? -11.539 -22.880 10.202 1.00 48.59 284 HIS A O 1
ATOM 2176 N N . LYS A 1 285 ? -11.198 -24.782 11.344 1.00 47.44 285 LYS A N 1
ATOM 2177 C CA . LYS A 1 285 ? -11.755 -25.676 10.316 1.00 47.44 285 LYS A CA 1
ATOM 2178 C C . LYS A 1 285 ? -13.281 -25.666 10.371 1.00 47.44 285 LYS A C 1
ATOM 2180 O O . LYS A 1 285 ? -13.886 -26.499 11.043 1.00 47.44 285 LYS A O 1
ATOM 2185 N N . ASP A 1 286 ? -13.900 -24.754 9.632 1.00 53.88 286 ASP A N 1
ATOM 2186 C CA . ASP A 1 286 ? -15.318 -24.867 9.295 1.00 53.88 286 ASP A CA 1
ATOM 2187 C C . ASP A 1 286 ? -15.548 -26.106 8.410 1.00 53.88 286 ASP A C 1
ATOM 2189 O O . ASP A 1 286 ? -14.860 -26.319 7.405 1.00 53.88 286 ASP A O 1
ATOM 2193 N N . ALA A 1 287 ? -16.533 -26.938 8.766 1.00 52.34 287 ALA A N 1
ATOM 2194 C CA . ALA A 1 287 ? -16.774 -28.240 8.130 1.00 52.34 287 ALA A CA 1
ATOM 2195 C C . ALA A 1 287 ? -17.138 -28.150 6.632 1.00 52.34 287 ALA A C 1
ATOM 2197 O O . ALA A 1 287 ? -16.946 -29.114 5.894 1.00 52.34 287 ALA A O 1
ATOM 2198 N N . ALA A 1 288 ? -17.622 -26.993 6.167 1.00 56.59 288 ALA A N 1
ATOM 2199 C CA . ALA A 1 288 ? -17.924 -26.741 4.756 1.00 56.59 288 ALA A CA 1
ATOM 2200 C C . ALA A 1 288 ? -16.682 -26.365 3.919 1.00 56.59 288 ALA A C 1
ATOM 2202 O O . ALA A 1 288 ? -16.676 -26.567 2.707 1.00 56.59 288 ALA A O 1
ATOM 2203 N N . ILE A 1 289 ? -15.628 -25.843 4.556 1.00 56.03 289 ILE A N 1
ATOM 2204 C CA . ILE A 1 289 ? -14.431 -25.282 3.899 1.00 56.03 289 ILE A CA 1
ATOM 2205 C C . ILE A 1 289 ? -13.293 -26.314 3.845 1.00 56.03 289 ILE A C 1
ATOM 2207 O O . ILE A 1 289 ? -12.417 -26.232 2.993 1.00 56.03 289 ILE A O 1
ATOM 2211 N N . ALA A 1 290 ? -13.357 -27.362 4.673 1.00 56.91 290 ALA A N 1
ATOM 2212 C CA . ALA A 1 290 ? -12.359 -28.434 4.736 1.00 56.91 290 ALA A CA 1
ATOM 2213 C C . ALA A 1 290 ? -12.161 -29.233 3.426 1.00 56.91 290 ALA A C 1
ATOM 2215 O O . ALA A 1 290 ? -11.217 -30.014 3.337 1.00 56.91 290 ALA A O 1
ATOM 2216 N N . SER A 1 291 ? -13.048 -29.075 2.437 1.00 59.62 291 SER A N 1
ATOM 2217 C CA . SER A 1 291 ? -13.006 -29.813 1.166 1.00 59.62 291 SER A CA 1
ATOM 2218 C C . SER A 1 291 ? -12.249 -29.101 0.041 1.00 59.62 291 SER A C 1
ATOM 2220 O O . SER A 1 291 ? -11.932 -29.749 -0.955 1.00 59.62 291 SER A O 1
ATOM 2222 N N . ILE A 1 292 ? -11.943 -27.807 0.184 1.00 63.16 292 ILE A N 1
ATOM 2223 C CA . ILE A 1 292 ? -11.279 -27.014 -0.856 1.00 63.16 292 ILE A CA 1
ATOM 2224 C C . ILE A 1 292 ? -9.893 -26.589 -0.341 1.00 63.16 292 ILE A C 1
ATOM 2226 O O . ILE A 1 292 ? -9.799 -26.074 0.777 1.00 63.16 292 ILE A O 1
ATOM 2230 N N . PRO A 1 293 ? -8.810 -26.795 -1.114 1.00 68.00 293 PRO A N 1
ATOM 2231 C CA . PRO A 1 293 ? -7.480 -26.310 -0.759 1.00 68.00 293 PRO A CA 1
ATOM 2232 C C . PRO A 1 293 ? -7.478 -24.792 -0.530 1.00 68.00 293 PRO A C 1
ATOM 2234 O O . PRO A 1 293 ? -8.108 -24.047 -1.281 1.00 68.00 293 PRO A O 1
ATOM 2237 N N . VAL A 1 294 ? -6.739 -24.328 0.481 1.00 65.88 294 VAL A N 1
ATOM 2238 C CA . VAL A 1 294 ? -6.643 -22.898 0.834 1.00 65.88 294 VAL A CA 1
ATOM 2239 C C . VAL A 1 294 ? -6.160 -22.056 -0.352 1.00 65.88 294 VAL A C 1
ATOM 2241 O O . VAL A 1 294 ? -6.702 -20.980 -0.585 1.00 65.88 294 VAL A O 1
ATOM 2244 N N . ASP A 1 295 ? -5.218 -22.566 -1.147 1.00 65.38 295 ASP A N 1
ATOM 2245 C CA . ASP A 1 295 ? -4.691 -21.871 -2.329 1.00 65.38 295 ASP A CA 1
ATOM 2246 C C . ASP A 1 295 ? -5.775 -21.641 -3.394 1.00 65.38 295 ASP A C 1
ATOM 2248 O O . ASP A 1 295 ? -5.879 -20.559 -3.968 1.00 65.38 295 ASP A O 1
ATOM 2252 N N . GLU A 1 296 ? -6.652 -22.628 -3.595 1.00 66.38 296 GLU A N 1
ATOM 2253 C CA . GLU A 1 296 ? -7.770 -22.536 -4.536 1.00 66.38 296 GLU A CA 1
ATOM 2254 C C . GLU A 1 296 ? -8.880 -21.612 -4.003 1.00 66.38 296 GLU A C 1
ATOM 2256 O O . GLU A 1 296 ? -9.524 -20.898 -4.779 1.00 66.38 296 GLU A O 1
ATOM 2261 N N . LEU A 1 297 ? -9.072 -21.574 -2.675 1.00 65.44 297 LEU A N 1
ATOM 2262 C CA . LEU A 1 297 ? -9.902 -20.568 -2.007 1.00 65.44 297 LEU A CA 1
ATOM 2263 C C . LEU A 1 297 ? -9.352 -19.168 -2.289 1.00 65.44 297 LEU A C 1
ATOM 2265 O O . LEU A 1 297 ? -10.091 -18.323 -2.783 1.00 65.44 297 LEU A O 1
ATOM 2269 N N . ILE A 1 298 ? -8.066 -18.930 -2.027 1.00 66.31 298 ILE A N 1
ATOM 2270 C CA . ILE A 1 298 ? -7.436 -17.619 -2.205 1.00 66.31 298 ILE A CA 1
ATOM 2271 C C . ILE A 1 298 ? -7.528 -17.185 -3.665 1.00 66.31 298 ILE A C 1
ATOM 2273 O O . ILE A 1 298 ? -7.901 -16.041 -3.926 1.00 66.31 298 ILE A O 1
ATOM 2277 N N . GLU A 1 299 ? -7.248 -18.071 -4.622 1.00 65.62 299 GLU A N 1
ATOM 2278 C CA . GLU A 1 299 ? -7.277 -17.762 -6.053 1.00 65.62 299 GLU A CA 1
ATOM 2279 C C . GLU A 1 299 ? -8.684 -17.371 -6.529 1.00 65.62 299 GLU A C 1
ATOM 2281 O O . GLU A 1 299 ? -8.842 -16.309 -7.142 1.00 65.62 299 GLU A O 1
ATOM 2286 N N . LYS A 1 300 ? -9.712 -18.147 -6.156 1.00 61.28 300 LYS A N 1
ATOM 2287 C CA . LYS A 1 300 ? -11.118 -17.921 -6.542 1.00 61.28 300 LYS A CA 1
ATOM 2288 C C . LYS A 1 300 ? -11.820 -16.799 -5.769 1.00 61.28 300 LYS A C 1
ATOM 2290 O O . LYS A 1 300 ? -12.971 -16.483 -6.081 1.00 61.28 300 LYS A O 1
ATOM 2295 N N . GLN A 1 301 ? -11.184 -16.216 -4.754 1.00 61.22 301 GLN A N 1
ATOM 2296 C CA . GLN A 1 301 ? -11.841 -15.280 -3.836 1.00 61.22 301 GLN A CA 1
ATOM 2297 C C . GLN A 1 301 ? -11.435 -13.829 -4.015 1.00 61.22 301 GLN A C 1
ATOM 2299 O O . GLN A 1 301 ? -10.346 -13.503 -4.485 1.00 61.22 301 GLN A O 1
ATOM 2304 N N . MET A 1 302 ? -12.360 -12.954 -3.610 1.00 54.75 302 MET A N 1
ATOM 2305 C CA . MET A 1 302 ? -12.270 -11.521 -3.850 1.00 54.75 302 MET A CA 1
ATOM 2306 C C . MET A 1 302 ? -11.758 -10.720 -2.651 1.00 54.75 302 MET A C 1
ATOM 2308 O O . MET A 1 302 ? -11.351 -9.592 -2.881 1.00 54.75 302 MET A O 1
ATOM 2312 N N . VAL A 1 303 ? -11.729 -11.217 -1.402 1.00 53.91 303 VAL A N 1
ATOM 2313 C CA . VAL A 1 303 ? -11.255 -10.397 -0.257 1.00 53.91 303 VAL A CA 1
ATOM 2314 C C . VAL A 1 303 ? -10.604 -11.214 0.863 1.00 53.91 303 VAL A C 1
ATOM 2316 O O . VAL A 1 303 ? -11.195 -12.189 1.325 1.00 53.91 303 VAL A O 1
ATOM 2319 N N . LEU A 1 304 ? -9.442 -10.745 1.340 1.00 52.69 304 LEU A N 1
ATOM 2320 C CA . LEU A 1 304 ? -8.796 -11.141 2.601 1.00 52.69 304 LEU A CA 1
ATOM 2321 C C . LEU A 1 304 ? -9.165 -10.144 3.714 1.00 52.69 304 LEU A C 1
ATOM 2323 O O . LEU A 1 304 ? -8.978 -8.934 3.559 1.00 52.69 304 LEU A O 1
ATOM 2327 N N . LEU A 1 305 ? -9.699 -10.635 4.831 1.00 51.62 305 LEU A N 1
ATOM 2328 C CA . LEU A 1 305 ? -10.149 -9.813 5.965 1.00 51.62 305 LEU A CA 1
ATOM 2329 C C . LEU A 1 305 ? -9.380 -10.145 7.230 1.00 51.62 305 LEU A C 1
ATOM 2331 O O . LEU A 1 305 ? -9.133 -11.312 7.463 1.00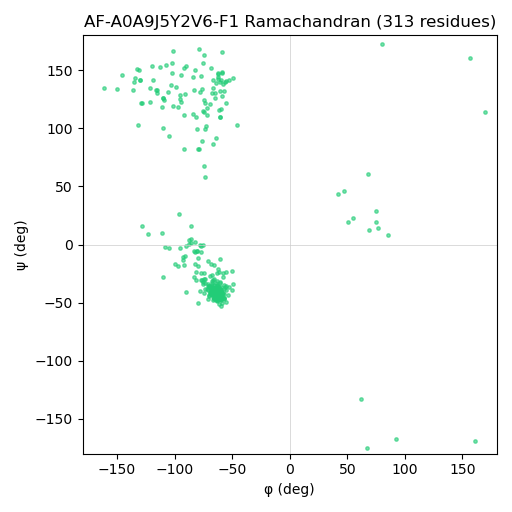 51.62 305 LEU A O 1
ATOM 2335 N N . GLU A 1 306 ? -9.040 -9.161 8.055 1.00 51.25 306 GLU A N 1
ATOM 2336 C CA . GLU A 1 306 ? -8.063 -9.314 9.153 1.00 51.25 306 GLU A CA 1
ATOM 2337 C C . GLU A 1 306 ? -6.647 -9.536 8.612 1.00 51.25 306 GLU A C 1
ATOM 2339 O O . GLU A 1 306 ? -6.011 -10.561 8.846 1.00 51.25 306 GLU A O 1
ATOM 2344 N N . SER A 1 307 ? -6.140 -8.565 7.850 1.00 42.50 307 SER A N 1
ATOM 2345 C CA . SER A 1 307 ? -4.719 -8.527 7.512 1.00 42.50 307 SER A CA 1
ATOM 2346 C C . SER A 1 307 ? -3.905 -8.263 8.781 1.00 42.50 307 SER A C 1
ATOM 2348 O O . SER A 1 307 ? -3.603 -7.115 9.118 1.00 42.50 307 SER A O 1
ATOM 2350 N N . PHE A 1 308 ? -3.572 -9.337 9.493 1.00 44.03 308 PHE A N 1
ATOM 2351 C CA . PHE A 1 308 ? -2.434 -9.367 10.398 1.00 44.03 308 PHE A CA 1
ATOM 2352 C C . PHE A 1 308 ? -1.186 -8.969 9.585 1.00 44.03 308 PHE A C 1
ATOM 2354 O O . PHE A 1 308 ? -1.078 -9.372 8.419 1.00 44.03 308 PHE A O 1
ATOM 2361 N N . PRO A 1 309 ? -0.250 -8.176 10.139 1.00 40.50 309 PRO A N 1
ATOM 2362 C CA . PRO A 1 309 ? 0.943 -7.700 9.420 1.00 40.50 309 PRO A CA 1
ATOM 2363 C C . PRO A 1 309 ? 1.736 -8.804 8.689 1.00 40.50 309 PRO A C 1
ATOM 2365 O O . PRO A 1 309 ? 2.434 -8.545 7.715 1.00 40.50 309 PRO A O 1
ATOM 2368 N N . SER A 1 310 ? 1.582 -10.043 9.137 1.00 39.62 310 SER A N 1
ATOM 2369 C CA . SER A 1 310 ? 2.245 -11.270 8.696 1.00 39.62 310 SER A CA 1
ATOM 2370 C C . SER A 1 310 ? 1.720 -11.923 7.424 1.00 39.62 310 SER A C 1
ATOM 2372 O O . SER A 1 310 ? 2.442 -12.674 6.771 1.00 39.62 310 SER A O 1
ATOM 2374 N N . ILE A 1 311 ? 0.499 -11.593 6.996 1.00 40.50 311 ILE A N 1
ATOM 2375 C CA . ILE A 1 311 ? -0.024 -12.073 5.705 1.00 40.50 311 ILE A CA 1
ATOM 2376 C C . ILE A 1 311 ? 0.645 -11.323 4.541 1.00 40.50 311 ILE A C 1
ATOM 2378 O O . ILE A 1 311 ? 0.834 -11.885 3.466 1.00 40.50 311 ILE A O 1
ATOM 2382 N N . ASN A 1 312 ? 1.060 -10.072 4.759 1.00 39.72 312 ASN A N 1
ATOM 2383 C CA . ASN A 1 312 ? 1.604 -9.203 3.711 1.00 39.72 312 ASN A CA 1
ATOM 2384 C C . ASN A 1 312 ? 3.102 -9.416 3.420 1.00 39.72 312 ASN A C 1
ATOM 2386 O O . ASN A 1 312 ? 3.627 -8.790 2.504 1.00 39.72 312 ASN A O 1
ATOM 2390 N N . THR A 1 313 ? 3.798 -10.256 4.192 1.00 33.38 313 THR A N 1
ATOM 2391 C CA . THR A 1 313 ? 5.263 -10.423 4.115 1.00 33.38 313 THR A CA 1
ATOM 2392 C C . THR A 1 313 ? 5.714 -11.748 3.504 1.00 33.38 313 THR A C 1
ATOM 2394 O O . THR A 1 313 ? 6.914 -11.960 3.341 1.00 33.38 313 THR A O 1
ATOM 2397 N N . ARG A 1 314 ? 4.792 -12.645 3.130 1.00 30.38 314 ARG A N 1
ATOM 2398 C CA . ARG A 1 314 ? 5.134 -13.864 2.381 1.00 30.38 314 ARG A CA 1
ATOM 2399 C C . ARG A 1 314 ? 5.028 -13.615 0.877 1.00 30.38 314 ARG A C 1
ATOM 2401 O O . ARG A 1 314 ? 4.026 -13.963 0.259 1.00 30.38 314 ARG A O 1
ATOM 2408 N N . SER A 1 315 ? 6.081 -13.033 0.310 1.00 27.66 315 SER A N 1
ATOM 2409 C CA . SER A 1 315 ? 6.425 -13.154 -1.114 1.00 27.66 315 SER A CA 1
ATOM 2410 C C . SER A 1 315 ? 7.840 -13.689 -1.248 1.00 27.66 315 SER A C 1
ATOM 2412 O O . SER A 1 315 ? 8.723 -13.076 -0.605 1.00 27.66 315 SER A O 1
#

pLDDT: mean 71.03, std 15.67, range [27.66, 95.31]

Sequence (315 aa):
MASTLSLEDIKNEQIDLENIPVEEVFQQLKCSKDGLSSAEGQKRVEIFGPNKLEEKKDNKLLKFLGFMWNPLSWVMECAAIMAIVLANGGGKPPDWPDFVGITVLLIINSTISFIEENSAGNAASALMANLAPKTKQGEIEAVVIATGVHTFFGKAAHLVDSTNNVGHFQKIIELCELKGDIKKKALEIIDDYANRGLRSLGLARQTVPEKSKESEGSPWEFVGLLPLFDPPRHDSAETIRKALELGVAVKMITGDQLAIGKETARRLGMGTNMYPSSTLLGEHKDAAIASIPVDELIEKQMVLLESFPSINTRS

Foldseek 3Di:
DDPLDDVLCVLVVVDDPPPDDPVVVCVNVVADPVGDDPVVVVVVCVRNNDPDDDDDDDDLVVVLVVLCPDPVNVVLVVVLVCQQVVCVPPPHHRPVVVNVVSVVVSVVVSVVVSVVVVVVVVVVVVVVVVVPQDDPDDDDDDDDLDDDCPDPVNVVLVVLLPPPPPPQVVVVCVQLVDDDPVVVVQVVVCVVLLLVLWHKDWDWDWAQPVPDPPGDTDRIDGPHIDTHHDQDPPCQLVVCVVCVVVVHQAADEDQDDLSNVQNNCVVSVNHNQEDEVCVLVPVDDDVVPVVDNSVRSVVPGRYYYNPRVVVVRDD

Solvent-accessible surface area (backbone atoms only — not comparable to full-atom values): 19161 Å² total; per-residue (Å²): 134,84,77,84,75,54,78,66,52,56,73,68,64,75,59,82,74,86,85,54,58,69,74,56,48,31,62,72,69,71,43,53,99,92,52,74,54,73,71,58,49,54,55,46,39,70,75,75,45,74,100,60,81,87,74,83,81,75,53,68,65,62,54,48,58,53,58,56,68,39,80,68,46,49,54,52,51,49,50,36,51,47,44,52,57,58,22,71,71,69,88,50,78,63,52,56,69,58,35,53,50,48,52,51,51,52,51,51,54,39,49,53,52,46,52,52,50,55,52,53,49,53,55,49,48,58,52,49,62,70,70,46,88,84,78,92,81,71,89,80,88,74,87,81,83,77,67,56,74,85,38,72,68,28,45,50,53,49,50,62,48,69,47,78,78,64,54,76,44,57,52,47,41,60,65,37,63,58,59,72,69,61,43,54,53,53,51,55,52,43,53,54,34,18,68,71,37,24,48,72,44,65,42,71,47,65,55,55,86,82,78,52,94,86,60,82,54,50,79,40,40,77,73,50,76,46,79,42,75,80,78,76,60,92,59,48,40,59,50,50,53,52,34,49,76,72,71,41,86,76,63,54,74,40,77,56,59,68,50,26,53,35,42,50,27,49,74,45,70,63,50,63,64,63,49,53,33,59,51,65,73,63,80,47,81,50,85,84,55,74,82,56,59,58,68,60,49,58,70,78,42,33,36,50,22,53,68,51,75,63,70,82,64,78,124